Protein AF-0000000075208349 (afdb_homodimer)

Organism: NCBI:txid2021314

Sequence (286 aa):
MTITKARLSDSEEIARLSGQHGYEVTEEEVYRHLEKILSDKDHAVFVIKLSDHELAGWAHVHGRHLIDVNPFAEIGGLVVDVNYRRKGYGEQLVRMCEKWARENHYKEVRLRSGGHRKEAHEFYKRIGYDNIKWQEVFSLKLQMTITKARLSDSEEIARLSGQHGYEVTEEEVYRHLEKILSDKDHAVFVIKLSDHELAGWAHVHGRHLIDVNPFAEIGGLVVDVNYRRKGYGEQLVRMCEKWARENHYKEVRLRSGGHRKEAHEFYKRIGYDNIKWQEVFSLKLQ

Nearest PDB structures (foldseek):
  8a9o-assembly1_B  TM=8.409E-01  e=1.300E-10  Acinetobacter baumannii
  8a9n-assembly1_B  TM=8.337E-01  e=1.805E-10  Acinetobacter baumannii
  8a9o-assembly1_A  TM=8.096E-01  e=9.997E-11  Acinetobacter baumannii
  3bj8-assembly2_C  TM=7.747E-01  e=5.846E-09  Mus musculus
  3bj7-assembly2_C  TM=7.836E-01  e=1.671E-08  Mus musculus

InterPro domains:
  IPR000182 GNAT domain [PF00583] (24-129)
  IPR000182 GNAT domain [PS51186] (1-143)
  IPR016181 Acyl-CoA N-acyltransferase [SSF55729] (1-133)
  IPR050832 Bacterial Acetyltransferase [PTHR43877] (1-133)

Solvent-accessible surface area (backbone atoms only — not comparable to full-atom values): 15306 Å² total; per-residue (Å²): 119,46,78,43,71,62,54,74,87,44,19,56,48,52,21,56,49,40,40,75,75,71,33,88,45,48,42,68,54,23,36,53,33,44,53,56,42,73,71,33,88,60,37,51,44,38,28,32,32,72,47,97,82,38,62,47,30,40,30,31,32,30,66,43,85,43,66,65,49,80,57,28,24,32,46,76,44,75,45,58,32,83,90,54,57,94,69,54,56,66,58,53,45,50,50,52,46,50,52,51,28,51,77,69,69,29,49,30,40,34,35,70,41,55,66,81,44,59,67,60,53,52,51,43,42,72,76,63,30,41,77,76,51,46,30,35,32,34,39,34,80,48,132,120,45,77,43,72,62,54,75,86,43,20,55,46,53,20,56,48,41,40,75,76,71,32,89,44,48,41,68,54,22,35,54,34,44,54,56,42,73,71,32,88,59,38,48,43,39,29,33,32,71,47,100,84,38,60,46,30,40,29,31,31,31,66,44,85,44,67,62,48,82,58,28,24,32,45,75,44,76,44,58,33,82,91,54,55,95,70,54,54,65,56,52,46,52,51,51,45,51,51,51,28,51,78,69,69,29,50,31,40,34,35,70,40,56,67,81,44,57,70,59,52,51,51,44,42,72,75,63,31,41,77,76,51,48,30,35,33,34,39,34,79,48,132

Secondary structure (DSSP, 8-state):
-EEEE--GGGHHHHHHHHHTTT----HHHHHHHHHHHHT-TTEEEEEEEEETTEEEEEEEEEEE--SSS--EEEEEEEEE-GGGTTSSHHHHHHHHHHHHHHHTT-SEEEEEEETT-HHHHHHHHHTT-EEEEEEEEEEEE--/-EEEE--GGGHHHHHHHHHTTT----HHHHHHHHHHHHT-TTEEEEEEEEETTEEEEEEEEEEE--SSS--EEEEEEEEE-GGGTTSSHHHHHHHHHHHHHHHTT-SEEEEEEETT-HHHHHHHHHTT-EEEEEEEEEEEE--

Structure (mmCIF, N/CA/C/O backbone):
data_AF-0000000075208349-model_v1
#
loop_
_entity.id
_entity.type
_entity.pdbx_description
1 polymer 'N-acetyltransferase domain-containing protein'
#
loop_
_atom_site.group_PDB
_atom_site.id
_atom_site.type_symbol
_atom_site.label_atom_id
_atom_site.label_alt_id
_atom_site.label_comp_id
_atom_site.label_asym_id
_atom_site.label_entity_id
_atom_site.label_seq_id
_atom_site.pdbx_PDB_ins_code
_atom_site.Cartn_x
_atom_site.Cartn_y
_atom_site.Cartn_z
_atom_site.occupancy
_atom_site.B_iso_or_equiv
_atom_site.auth_seq_id
_atom_site.auth_comp_id
_atom_site.auth_asym_id
_atom_site.auth_atom_id
_atom_site.pdbx_PDB_model_num
ATOM 1 N N . MET A 1 1 ? 5.559 25.766 17.703 1 84.75 1 MET A N 1
ATOM 2 C CA . MET A 1 1 ? 5.367 24.75 16.672 1 84.75 1 MET A CA 1
ATOM 3 C C . MET A 1 1 ? 6.168 23.5 17 1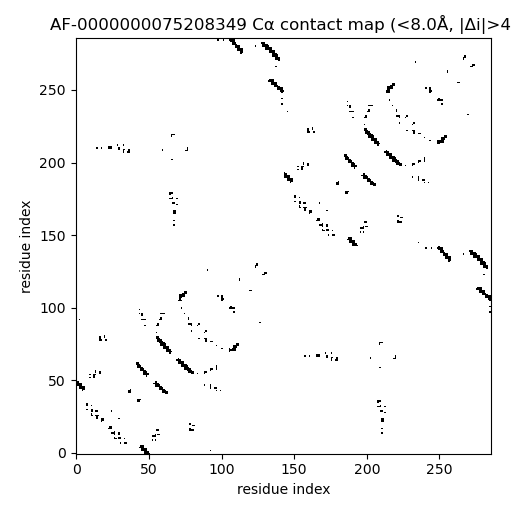 84.75 1 MET A C 1
ATOM 5 O O . MET A 1 1 ? 7.391 23.547 17.125 1 84.75 1 MET A O 1
ATOM 9 N N . THR A 1 2 ? 5.363 22.453 17.234 1 93.62 2 THR A N 1
ATOM 10 C CA . THR A 1 2 ? 6.004 21.188 17.625 1 93.62 2 THR A CA 1
ATOM 11 C C . THR A 1 2 ? 5.48 20.047 16.766 1 93.62 2 THR A C 1
ATOM 13 O O . THR A 1 2 ? 4.332 20.062 16.328 1 93.62 2 THR A O 1
ATOM 16 N N . ILE A 1 3 ? 6.344 19.156 16.531 1 97.25 3 ILE A N 1
ATOM 17 C CA . ILE A 1 3 ? 5.941 17.922 15.852 1 97.25 3 ILE A CA 1
ATOM 18 C C . ILE A 1 3 ? 5.797 16.797 16.875 1 97.25 3 ILE A C 1
ATOM 20 O O . ILE A 1 3 ? 6.707 16.547 17.672 1 97.25 3 ILE A O 1
ATOM 24 N N . THR A 1 4 ? 4.66 16.219 16.953 1 97.69 4 THR A N 1
ATOM 25 C CA . THR A 1 4 ? 4.379 15.141 17.891 1 97.69 4 THR A CA 1
ATOM 26 C C . THR A 1 4 ? 3.596 14.023 17.219 1 97.69 4 THR A C 1
ATOM 28 O O . THR A 1 4 ? 3.145 14.172 16.078 1 97.69 4 THR A O 1
ATOM 31 N N . LYS A 1 5 ? 3.49 12.898 17.906 1 98.25 5 LYS A N 1
ATOM 32 C CA . LYS A 1 5 ? 2.57 11.859 17.469 1 98.25 5 LYS A CA 1
ATOM 33 C C . LYS A 1 5 ? 1.121 12.328 17.562 1 98.25 5 LYS A C 1
ATOM 35 O O . LYS A 1 5 ? 0.763 13.07 18.469 1 98.25 5 LYS A O 1
ATOM 40 N N . ALA A 1 6 ? 0.337 11.938 16.672 1 98.56 6 ALA A N 1
ATOM 41 C CA . ALA A 1 6 ? -1.079 12.289 16.656 1 98.56 6 ALA A CA 1
ATOM 42 C C . ALA A 1 6 ? -1.822 11.633 17.812 1 98.56 6 ALA A C 1
ATOM 44 O O . ALA A 1 6 ? -1.387 10.602 18.328 1 98.56 6 ALA A O 1
ATOM 45 N N . ARG A 1 7 ? -2.869 12.273 18.234 1 97.75 7 ARG A N 1
ATOM 46 C CA . ARG A 1 7 ? -3.848 11.742 19.188 1 97.75 7 ARG A CA 1
ATOM 47 C C . ARG A 1 7 ? -5.238 11.68 18.547 1 97.75 7 ARG A C 1
ATOM 49 O O . ARG A 1 7 ? -5.488 12.32 17.531 1 97.75 7 ARG A O 1
ATOM 56 N N . LEU A 1 8 ? -6.078 10.875 19.219 1 97.94 8 LEU A N 1
ATOM 57 C CA . LEU A 1 8 ? -7.434 10.766 18.688 1 97.94 8 LEU A CA 1
ATOM 58 C C . LEU A 1 8 ? -8.125 12.125 18.688 1 97.94 8 LEU A C 1
ATOM 60 O O . LEU A 1 8 ? -8.93 12.406 17.797 1 97.94 8 LEU A O 1
ATOM 64 N N . SER A 1 9 ? -7.742 12.977 19.562 1 97.62 9 SER A N 1
ATOM 65 C CA . SER A 1 9 ? -8.359 14.289 19.672 1 97.62 9 SER A CA 1
ATOM 66 C C . SER A 1 9 ? -7.953 15.188 18.516 1 97.62 9 SER A C 1
ATOM 68 O O . SER A 1 9 ? -8.531 16.266 18.312 1 97.62 9 SER A O 1
ATOM 70 N N . ASP A 1 10 ? -7.035 14.742 17.703 1 98 10 ASP A N 1
ATOM 71 C CA . ASP A 1 10 ? -6.59 15.531 16.562 1 98 10 ASP A CA 1
ATOM 72 C C . ASP A 1 10 ? -7.477 15.281 15.344 1 98 10 ASP A C 1
ATOM 74 O O . ASP A 1 10 ? -7.289 15.898 14.297 1 98 10 ASP A O 1
ATOM 78 N N . SER A 1 11 ? -8.477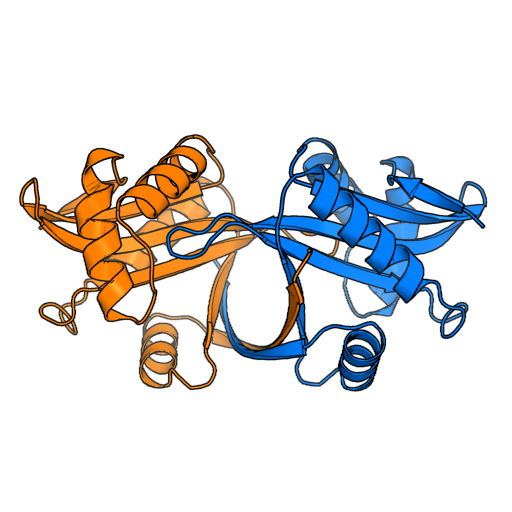 14.445 15.477 1 97.88 11 SER A N 1
ATOM 79 C CA . SER A 1 11 ? -9.266 13.961 14.352 1 97.88 11 SER A CA 1
ATOM 80 C C . SER A 1 11 ? -9.93 15.117 13.602 1 97.88 11 SER A C 1
ATOM 82 O O . SER A 1 11 ? -9.969 15.125 12.375 1 97.88 11 SER A O 1
ATOM 84 N N . GLU A 1 12 ? -10.383 16.078 14.297 1 97.5 12 GLU A N 1
ATOM 85 C CA . GLU A 1 12 ? -11.07 17.188 13.664 1 97.5 12 GLU A CA 1
ATOM 86 C C . GLU A 1 12 ? -10.133 17.969 12.75 1 97.5 12 GLU A C 1
ATOM 88 O O . GLU A 1 12 ? -10.469 18.25 11.594 1 97.5 12 GLU A O 1
ATOM 93 N N . GLU A 1 13 ? -9.023 18.297 13.234 1 97.88 13 GLU A N 1
ATOM 94 C CA . GLU A 1 13 ? -8.07 19.094 12.469 1 97.88 13 GLU A CA 1
ATOM 95 C C . GLU A 1 13 ? -7.453 18.281 11.336 1 97.88 13 GLU A C 1
ATOM 97 O O . GLU A 1 13 ? -7.16 18.812 10.266 1 97.88 13 GLU A O 1
ATOM 102 N N . ILE A 1 14 ? -7.25 16.984 11.586 1 97.81 14 ILE A N 1
ATOM 103 C CA . ILE A 1 14 ? -6.75 16.125 10.523 1 97.81 14 ILE A CA 1
ATOM 104 C C . ILE A 1 14 ? -7.766 16.047 9.391 1 97.81 14 ILE A C 1
ATOM 106 O O . ILE A 1 14 ? -7.398 16.125 8.219 1 97.81 14 ILE A O 1
ATOM 110 N N . ALA A 1 15 ? -9.031 15.977 9.719 1 97.44 15 ALA A N 1
ATOM 111 C CA . ALA A 1 15 ? -10.086 15.984 8.703 1 97.44 15 ALA A CA 1
ATOM 112 C C . ALA A 1 15 ? -10.109 17.312 7.941 1 97.44 15 ALA A C 1
ATOM 114 O O . ALA A 1 15 ? -10.188 17.312 6.711 1 97.44 15 ALA A O 1
ATOM 115 N N . ARG A 1 16 ? -10.031 18.391 8.664 1 96.56 16 ARG A N 1
ATOM 116 C CA . ARG A 1 16 ? -10.008 19.719 8.055 1 96.56 16 ARG A CA 1
ATOM 117 C C . ARG A 1 16 ? -8.867 19.828 7.047 1 96.56 16 ARG A C 1
ATOM 119 O O . ARG A 1 16 ? -9.07 20.25 5.91 1 96.56 16 ARG A O 1
ATOM 126 N N . LEU A 1 17 ? -7.684 19.438 7.449 1 97.06 17 LEU A N 1
ATOM 127 C CA . LEU A 1 17 ? -6.5 19.516 6.602 1 97.06 17 LEU A CA 1
ATOM 128 C C . LEU A 1 17 ? -6.637 18.609 5.383 1 97.06 17 LEU A C 1
ATOM 130 O O . LEU A 1 17 ? -6.289 19 4.266 1 97.06 17 LEU A O 1
ATOM 134 N N . SER A 1 18 ? -7.113 17.359 5.617 1 95.88 18 SER A N 1
ATOM 135 C CA . SER A 1 18 ? -7.293 16.406 4.523 1 95.88 18 SER A CA 1
ATOM 136 C C . SER A 1 18 ? -8.25 16.953 3.469 1 95.88 18 SER A C 1
ATOM 138 O O . SER A 1 18 ? -8.07 16.703 2.273 1 95.88 18 SER A O 1
ATOM 140 N N . GLY A 1 19 ? -9.203 17.688 3.865 1 92.75 19 GLY A N 1
ATOM 141 C CA . GLY A 1 19 ? -10.18 18.281 2.961 1 92.75 19 GLY A CA 1
ATOM 142 C C . GLY A 1 19 ? -9.578 19.328 2.029 1 92.75 19 GLY A C 1
ATOM 143 O O . GLY A 1 19 ? -10.086 19.547 0.934 1 92.75 19 GLY A O 1
ATOM 144 N N . GLN A 1 20 ? -8.508 19.938 2.406 1 88.69 20 GLN A N 1
ATOM 145 C CA . GLN A 1 20 ? -7.848 20.938 1.579 1 88.69 20 GLN A CA 1
ATOM 146 C C . GLN A 1 20 ? -7.25 20.312 0.323 1 88.69 20 GLN A C 1
ATOM 148 O O . GLN A 1 20 ? -7.02 21 -0.674 1 88.69 20 GLN A O 1
ATOM 153 N N . HIS A 1 21 ? -6.965 19.016 0.333 1 80.56 21 HIS A N 1
ATOM 154 C CA . HIS A 1 21 ? -6.352 18.312 -0.79 1 80.56 21 HIS A CA 1
ATOM 155 C C . HIS A 1 21 ? -7.391 17.531 -1.587 1 80.56 21 HIS A C 1
ATOM 157 O O . HIS A 1 21 ? -7.043 16.688 -2.414 1 80.56 21 HIS A O 1
ATOM 163 N N . GLY A 1 22 ? -8.602 17.797 -1.313 1 79.31 22 GLY A N 1
ATOM 164 C CA . GLY A 1 22 ? -9.664 17.219 -2.125 1 79.31 22 GLY A CA 1
ATOM 165 C C . GLY A 1 22 ? -10.156 15.883 -1.606 1 79.31 22 GLY A C 1
ATOM 166 O O . GLY A 1 22 ? -10.914 15.188 -2.283 1 79.31 22 GLY A O 1
ATOM 167 N N . TYR A 1 23 ? -9.625 15.547 -0.435 1 79.19 23 TYR A N 1
ATOM 168 C CA . TYR A 1 23 ? -10.125 14.305 0.134 1 79.19 23 TYR A CA 1
ATOM 169 C C . TYR A 1 23 ? -11.398 14.547 0.929 1 79.19 23 TYR A C 1
ATOM 171 O O . TYR A 1 23 ? -11.477 15.484 1.728 1 79.19 23 TYR A O 1
ATOM 179 N N . GLU A 1 24 ? -12.461 13.844 0.582 1 85.44 24 GLU A N 1
ATOM 180 C CA . GLU A 1 24 ? -13.742 13.992 1.262 1 85.44 24 GLU A CA 1
ATOM 181 C C . GLU A 1 24 ? -13.867 13.008 2.42 1 85.44 24 GLU A C 1
ATOM 183 O O . GLU A 1 24 ? -14.406 11.906 2.252 1 85.44 24 GLU A O 1
ATOM 188 N N . VAL A 1 25 ? -13.32 13.398 3.551 1 92.94 25 VAL A N 1
ATOM 189 C CA . VAL A 1 25 ? -13.422 12.555 4.738 1 92.94 25 VAL A CA 1
ATOM 190 C C . VAL A 1 25 ? -13.992 13.367 5.898 1 92.94 25 VAL A C 1
ATOM 192 O O . VAL A 1 25 ? -13.602 14.516 6.117 1 92.94 25 VAL A O 1
ATOM 195 N N . THR A 1 26 ? -14.93 12.82 6.59 1 96.19 26 THR A N 1
ATOM 196 C CA . THR A 1 26 ? -15.523 13.477 7.754 1 96.19 26 THR A CA 1
ATOM 197 C C . THR A 1 26 ? -14.648 13.281 8.992 1 96.19 26 THR A C 1
ATOM 199 O O . THR A 1 26 ? -13.789 12.398 9.016 1 96.19 26 THR A O 1
ATOM 202 N N . GLU A 1 27 ? -14.898 14.148 9.938 1 97.25 27 GLU A N 1
ATOM 203 C CA . GLU A 1 27 ? -14.211 13.969 11.219 1 97.25 27 GLU A CA 1
ATOM 204 C C . GLU A 1 27 ? -14.461 12.578 11.797 1 97.25 27 GLU A C 1
ATOM 206 O O . GLU A 1 27 ? -13.547 11.953 12.328 1 97.25 27 GLU A O 1
ATOM 211 N N . GLU A 1 28 ? -15.672 12.133 11.672 1 97.88 28 GLU A N 1
ATOM 212 C CA . GLU A 1 28 ? -16.031 10.812 12.195 1 97.88 28 GLU A CA 1
ATOM 213 C C . GLU A 1 28 ? -15.242 9.711 11.5 1 97.88 28 GLU A C 1
ATOM 215 O O . GLU A 1 28 ? -14.773 8.773 12.141 1 97.88 28 GLU A O 1
ATOM 220 N N . GLU A 1 29 ? -15.164 9.805 10.25 1 97.56 29 GLU A N 1
ATOM 221 C CA . GLU A 1 29 ? -14.391 8.836 9.484 1 97.56 29 GLU A CA 1
ATOM 222 C C . GLU A 1 29 ? -12.914 8.867 9.883 1 97.56 29 GLU A C 1
ATOM 224 O O . GLU A 1 29 ? -12.312 7.824 10.125 1 97.56 29 GLU A O 1
ATOM 229 N N . VAL A 1 30 ? -12.383 10.078 9.992 1 98.25 30 VAL A N 1
ATOM 230 C CA . VAL A 1 30 ? -10.984 10.227 10.367 1 98.25 30 VAL A CA 1
ATOM 231 C C . VAL A 1 30 ? -10.766 9.648 11.766 1 98.25 30 VAL A C 1
ATOM 233 O O . VAL A 1 30 ? -9.758 8.977 12.016 1 98.25 30 VAL A O 1
ATOM 236 N N . TYR A 1 31 ? -11.672 9.93 12.641 1 98.5 31 TYR A N 1
ATOM 237 C CA . TYR A 1 31 ? -11.562 9.383 13.992 1 98.5 31 TYR A CA 1
ATOM 238 C C . TYR A 1 31 ? -11.461 7.863 13.961 1 98.5 31 TYR A C 1
ATOM 240 O O . TYR A 1 31 ? -10.594 7.281 14.609 1 98.5 31 TYR A O 1
ATOM 248 N N . ARG A 1 32 ? -12.297 7.215 13.203 1 98.19 32 ARG A N 1
ATOM 249 C CA . ARG A 1 32 ? -12.305 5.758 13.102 1 98.19 32 ARG A CA 1
ATOM 250 C C . ARG A 1 32 ? -11.016 5.246 12.477 1 98.19 32 ARG A C 1
ATOM 252 O O . ARG A 1 32 ? -10.438 4.266 12.945 1 98.19 32 ARG A O 1
ATOM 259 N N . HIS A 1 33 ? -10.625 5.926 11.461 1 98.5 33 HIS A N 1
ATOM 260 C CA . HIS A 1 33 ? -9.375 5.535 10.812 1 98.5 33 HIS A CA 1
ATOM 261 C C . HIS A 1 33 ? -8.195 5.676 11.773 1 98.5 33 HIS A C 1
ATOM 263 O O . HIS A 1 33 ? -7.367 4.77 11.883 1 98.5 33 HIS A O 1
ATOM 269 N N . LEU A 1 34 ? -8.164 6.812 12.469 1 98.62 34 LEU A N 1
ATOM 270 C CA . LEU A 1 34 ? -7.082 7.102 13.406 1 98.62 34 LEU A CA 1
ATOM 271 C C . LEU A 1 34 ? -7.059 6.082 14.539 1 98.62 34 LEU A C 1
ATOM 273 O O . LEU A 1 34 ? -5.984 5.652 14.969 1 98.62 34 LEU A O 1
ATOM 277 N N . GLU A 1 35 ? -8.188 5.754 14.984 1 98.5 35 GLU A N 1
ATOM 278 C CA . GLU A 1 35 ? -8.281 4.762 16.047 1 98.5 35 GLU A CA 1
ATOM 279 C C . GLU A 1 35 ? -7.641 3.439 15.633 1 98.5 35 GLU A C 1
ATOM 281 O O . GLU A 1 35 ? -6.848 2.863 16.375 1 98.5 35 GLU A O 1
ATOM 286 N N . LYS A 1 36 ? -7.965 3.012 14.461 1 97.88 36 LYS A N 1
ATOM 287 C CA . LYS A 1 36 ? -7.383 1.784 13.922 1 97.88 36 LYS A CA 1
ATOM 288 C C . LYS A 1 36 ? -5.875 1.933 13.719 1 97.88 36 LYS A C 1
ATOM 290 O O . LYS A 1 36 ? -5.102 1.072 14.148 1 97.88 36 LYS A O 1
ATOM 295 N N . ILE A 1 37 ? -5.477 2.973 13.18 1 98.5 37 ILE A N 1
ATOM 296 C CA . ILE A 1 37 ? -4.094 3.223 12.789 1 98.5 37 ILE A CA 1
ATOM 297 C C . ILE A 1 37 ? -3.225 3.35 14.039 1 98.5 37 ILE A C 1
ATOM 299 O O . ILE A 1 37 ? -2.158 2.736 14.125 1 98.5 37 ILE A O 1
ATOM 303 N N . LEU A 1 38 ? -3.707 4.066 15.062 1 98.25 38 LEU A N 1
ATOM 304 C CA . LEU A 1 38 ? -2.904 4.34 16.25 1 98.25 38 LEU A CA 1
ATOM 305 C C . LEU A 1 38 ? -2.801 3.1 17.125 1 98.25 38 LEU A C 1
ATOM 307 O O . LEU A 1 38 ? -1.919 3.016 17.984 1 98.25 38 LEU A O 1
ATOM 311 N N . SER A 1 39 ? -3.678 2.145 16.906 1 97.62 39 SER A N 1
ATOM 312 C CA . SER A 1 39 ? -3.648 0.914 17.688 1 97.62 39 SER A CA 1
ATOM 313 C C . SER A 1 39 ? -2.689 -0.104 17.078 1 97.62 39 SER A C 1
ATOM 315 O O . SER A 1 39 ? -2.434 -1.154 17.672 1 97.62 39 SER A O 1
ATOM 317 N N . ASP A 1 40 ? -2.18 0.142 15.961 1 97.62 40 ASP A N 1
ATOM 318 C CA . ASP A 1 40 ? -1.284 -0.742 15.219 1 97.62 40 ASP A CA 1
ATOM 319 C C . ASP A 1 40 ? 0.147 -0.21 15.234 1 97.62 40 ASP A C 1
ATOM 321 O O . ASP A 1 40 ? 0.432 0.833 14.641 1 97.62 40 ASP A O 1
ATOM 325 N N . LYS A 1 41 ? 1.082 -0.942 15.797 1 97.12 41 LYS A N 1
ATOM 326 C CA . LYS A 1 41 ? 2.461 -0.5 15.977 1 97.12 41 LYS A CA 1
ATOM 327 C C . LYS A 1 41 ? 3.176 -0.368 14.633 1 97.12 41 LYS A C 1
ATOM 329 O O . LYS A 1 41 ? 4.262 0.208 14.555 1 97.12 41 LYS A O 1
ATOM 334 N N . ASP A 1 42 ? 2.588 -0.903 13.602 1 98 42 ASP A N 1
ATOM 335 C CA . ASP A 1 42 ? 3.191 -0.831 12.273 1 98 42 ASP A CA 1
ATOM 336 C C . ASP A 1 42 ? 2.791 0.457 11.555 1 98 42 ASP A C 1
ATOM 338 O O . ASP A 1 42 ? 2.969 0.581 10.344 1 98 42 ASP A O 1
ATOM 342 N N . HIS A 1 43 ? 2.125 1.359 12.32 1 98.81 43 HIS A N 1
ATOM 343 C CA . HIS A 1 43 ? 1.717 2.674 11.836 1 98.81 43 HIS A CA 1
ATOM 344 C C . HIS A 1 43 ? 2.213 3.779 12.758 1 98.81 43 HIS A C 1
ATOM 346 O O . HIS A 1 43 ? 2.383 3.562 13.961 1 98.81 43 HIS A O 1
ATOM 352 N N . ALA A 1 44 ? 2.416 4.902 12.164 1 98.88 44 ALA A N 1
ATOM 353 C CA . ALA A 1 44 ? 2.639 6.121 12.938 1 98.88 44 ALA A CA 1
ATOM 354 C C . ALA A 1 44 ? 2.061 7.34 12.227 1 98.88 44 ALA A C 1
ATOM 356 O O . ALA A 1 44 ? 2.055 7.398 10.992 1 98.88 44 ALA A O 1
ATOM 357 N N . VAL A 1 45 ? 1.528 8.219 12.977 1 98.94 45 VAL A N 1
ATOM 358 C CA . VAL A 1 45 ? 1.018 9.492 12.477 1 98.94 45 VAL A CA 1
ATOM 359 C C . VAL A 1 45 ? 1.646 10.641 13.25 1 98.94 45 VAL A C 1
ATOM 361 O O . VAL A 1 45 ? 1.622 10.656 14.484 1 98.94 45 VAL A O 1
ATOM 364 N N . PHE A 1 46 ? 2.215 11.555 12.516 1 98.88 46 PHE A N 1
ATOM 365 C CA . PHE A 1 46 ? 2.826 12.742 13.109 1 98.88 46 PHE A CA 1
ATOM 366 C C . PHE A 1 46 ? 2.045 14 12.734 1 98.88 46 PHE A C 1
ATOM 368 O O . PHE A 1 46 ? 1.515 14.102 11.625 1 98.88 46 PHE A O 1
ATOM 375 N N . VAL A 1 47 ? 2 14.945 13.703 1 98.69 47 VAL A N 1
ATOM 376 C CA . VAL A 1 47 ? 1.298 16.203 13.469 1 98.69 47 VAL A CA 1
ATOM 377 C C . VAL A 1 47 ? 2.188 17.375 13.875 1 98.69 47 VAL A C 1
ATOM 379 O O . VAL A 1 47 ? 3.055 17.234 14.742 1 98.69 47 VAL A O 1
ATOM 382 N N . ILE A 1 48 ? 2 18.453 13.125 1 98.38 48 ILE A N 1
ATOM 383 C CA . ILE A 1 48 ? 2.57 19.734 13.531 1 98.38 48 ILE A CA 1
ATOM 384 C C . ILE A 1 48 ? 1.523 20.547 14.289 1 98.38 48 ILE A C 1
ATOM 386 O O . ILE A 1 48 ? 0.509 20.953 13.719 1 98.38 48 ILE A O 1
ATOM 390 N N . LYS A 1 49 ? 1.847 20.844 15.516 1 97.38 49 LYS A N 1
ATOM 391 C CA . LYS A 1 49 ? 0.918 21.578 16.359 1 97.38 49 LYS A CA 1
ATOM 392 C C . LYS A 1 49 ? 1.255 23.078 16.375 1 97.38 49 LYS A C 1
ATOM 394 O O . LYS A 1 49 ? 2.385 23.453 16.688 1 97.38 49 LYS A O 1
ATOM 399 N N . LEU A 1 50 ? 0.223 23.859 15.977 1 95.69 50 LEU A N 1
ATOM 400 C CA . LEU A 1 50 ? 0.319 25.312 16.141 1 95.69 50 LEU A CA 1
ATOM 401 C C . LEU A 1 50 ? -0.17 25.719 17.531 1 95.69 50 LEU A C 1
ATOM 403 O O . LEU A 1 50 ? 0.341 26.688 18.109 1 95.69 50 LEU A O 1
ATOM 407 N N . SER A 1 51 ? -1.19 25.031 17.969 1 92.94 51 SER A N 1
ATOM 408 C CA . SER A 1 51 ? -1.77 25.094 19.312 1 92.94 51 SER A CA 1
ATOM 409 C C . SER A 1 51 ? -2.361 23.75 19.719 1 92.94 51 SER A C 1
ATOM 411 O O . SER A 1 51 ? -2.199 22.75 19.016 1 92.94 51 SER A O 1
ATOM 413 N N . ASP A 1 52 ? -2.977 23.734 20.828 1 86.56 52 ASP A N 1
ATOM 414 C CA . ASP A 1 52 ? -3.549 22.484 21.297 1 86.56 52 ASP A CA 1
ATOM 415 C C . ASP A 1 52 ? -4.672 22 20.391 1 86.56 52 ASP A C 1
ATOM 417 O O . ASP A 1 52 ? -4.98 20.812 20.344 1 86.56 52 ASP A O 1
ATOM 421 N N . HIS A 1 53 ? -5.23 22.938 19.656 1 89.25 53 HIS A N 1
ATOM 422 C CA . HIS A 1 53 ? -6.406 22.547 18.891 1 89.25 53 HIS A CA 1
ATOM 423 C C . HIS A 1 53 ? -6.215 22.859 17.406 1 89.25 53 HIS A C 1
ATOM 425 O O . HIS A 1 53 ? -7.18 22.844 16.641 1 89.25 53 HIS A O 1
ATOM 431 N N . GLU A 1 54 ? -5.035 23.219 17.062 1 96.12 54 GLU A N 1
ATOM 432 C CA . GLU A 1 54 ? -4.801 23.594 15.672 1 96.12 54 GLU A CA 1
ATOM 433 C C . GLU A 1 54 ? -3.562 22.906 15.117 1 96.12 54 GLU A C 1
ATOM 435 O O . GLU A 1 54 ? -2.498 22.922 15.734 1 96.12 54 GLU A O 1
ATOM 440 N N . LEU A 1 55 ? -3.793 22.297 14.016 1 98 55 LEU A N 1
ATOM 441 C CA . LEU A 1 55 ? -2.697 21.609 13.336 1 98 55 LEU A CA 1
ATOM 442 C C . LEU A 1 55 ? -2.299 22.359 12.062 1 98 55 LEU A C 1
ATOM 444 O O . LEU A 1 55 ? -3.158 22.859 11.336 1 98 55 LEU A O 1
ATOM 448 N N . ALA A 1 56 ? -1.006 22.344 11.766 1 98.06 56 ALA A N 1
ATOM 449 C CA . ALA A 1 56 ? -0.498 22.906 10.516 1 98.06 56 ALA A CA 1
ATOM 450 C C . ALA A 1 56 ? -0.279 21.812 9.469 1 98.06 56 ALA A C 1
ATOM 452 O O . ALA A 1 56 ? -0.114 22.109 8.281 1 98.06 56 ALA A O 1
ATOM 453 N N . GLY A 1 57 ? -0.241 20.562 9.859 1 98.12 57 GLY A N 1
ATOM 454 C CA . GLY A 1 57 ? -0.016 19.469 8.938 1 98.12 57 GLY A CA 1
ATOM 455 C C . GLY A 1 57 ? 0.024 18.109 9.617 1 98.12 57 GLY A C 1
ATOM 456 O O . GLY A 1 57 ? 0.016 18.031 10.852 1 98.12 57 GLY A O 1
ATOM 457 N N . TRP A 1 58 ? -0.026 17.062 8.82 1 98.56 58 TRP A N 1
ATOM 458 C CA . TRP A 1 58 ? 0.121 15.695 9.328 1 98.56 58 TRP A CA 1
ATOM 459 C C . TRP A 1 58 ? 0.768 14.797 8.281 1 98.56 58 TRP A C 1
ATOM 461 O O . TRP A 1 58 ? 0.768 15.117 7.09 1 98.56 58 TRP A O 1
ATOM 471 N N . ALA A 1 59 ? 1.389 13.742 8.711 1 98.81 59 ALA A N 1
ATOM 472 C CA . ALA A 1 59 ? 1.934 12.68 7.871 1 98.81 59 ALA A CA 1
ATOM 473 C C . ALA A 1 59 ? 1.664 11.312 8.484 1 98.81 59 ALA A C 1
ATOM 475 O O . ALA A 1 59 ? 1.705 11.148 9.703 1 98.81 59 ALA A O 1
ATOM 476 N N . HIS A 1 60 ? 1.368 10.406 7.641 1 98.94 60 HIS A N 1
ATOM 477 C CA . HIS A 1 60 ? 1.135 9.016 8.016 1 98.94 60 HIS A CA 1
ATOM 478 C C . HIS A 1 60 ? 2.164 8.094 7.367 1 98.94 60 HIS A C 1
ATOM 480 O O . HIS A 1 60 ? 2.396 8.164 6.156 1 98.94 60 HIS A O 1
ATOM 486 N N . VAL A 1 61 ? 2.85 7.25 8.148 1 98.94 61 VAL A N 1
ATOM 487 C CA . VAL A 1 61 ? 3.811 6.27 7.652 1 98.94 61 VAL A CA 1
ATOM 488 C C . VAL A 1 61 ? 3.471 4.891 8.211 1 98.94 61 VAL A C 1
ATOM 490 O O . VAL A 1 61 ? 2.973 4.77 9.328 1 98.94 61 VAL A O 1
ATOM 493 N N . HIS A 1 62 ? 3.666 3.869 7.438 1 98.88 62 HIS A N 1
ATOM 494 C CA . HIS A 1 62 ? 3.379 2.51 7.879 1 98.88 62 HIS A CA 1
ATOM 495 C C . HIS A 1 62 ? 4.258 1.498 7.152 1 98.88 62 HIS A C 1
ATOM 497 O O . HIS A 1 62 ? 4.867 1.819 6.129 1 98.88 62 HIS A O 1
ATOM 503 N N . GLY A 1 63 ? 4.426 0.344 7.723 1 98.69 63 GLY A N 1
ATOM 504 C CA . GLY A 1 63 ? 5.168 -0.74 7.098 1 98.69 63 GLY A CA 1
ATOM 505 C C . GLY A 1 63 ? 4.402 -1.426 5.984 1 98.69 63 GLY A C 1
ATOM 506 O O . GLY A 1 63 ? 3.188 -1.617 6.086 1 98.69 63 GLY A O 1
ATOM 507 N N . ARG A 1 64 ? 5.09 -1.761 4.945 1 98.62 64 ARG A N 1
ATOM 508 C CA . ARG A 1 64 ? 4.562 -2.547 3.838 1 98.62 64 ARG A CA 1
ATOM 509 C C . ARG A 1 64 ? 5.238 -3.912 3.764 1 98.62 64 ARG A C 1
ATOM 511 O O . ARG A 1 64 ? 6.469 -4 3.688 1 98.62 64 ARG A O 1
ATOM 518 N N . HIS A 1 65 ? 4.426 -4.91 3.793 1 98.38 65 HIS A N 1
ATOM 519 C CA . HIS A 1 65 ? 4.906 -6.285 3.725 1 98.38 65 HIS A CA 1
ATOM 520 C C . HIS A 1 65 ? 4.316 -7.02 2.525 1 98.38 65 HIS A C 1
ATOM 522 O O . HIS A 1 65 ? 3.113 -7.289 2.49 1 98.38 65 HIS A O 1
ATOM 528 N N . LEU A 1 66 ? 5.16 -7.273 1.602 1 97.94 66 LEU A N 1
ATOM 529 C CA . LEU A 1 66 ? 4.812 -7.992 0.382 1 97.94 66 LEU A CA 1
ATOM 530 C C . LEU A 1 66 ? 5.656 -9.25 0.235 1 97.94 66 LEU A C 1
ATOM 532 O O . LEU A 1 66 ? 6.66 -9.414 0.936 1 97.94 66 LEU A O 1
ATOM 536 N N . ILE A 1 67 ? 5.238 -10.094 -0.595 1 97.62 67 ILE A N 1
ATOM 537 C CA . ILE A 1 67 ? 5.898 -11.391 -0.735 1 97.62 67 ILE A CA 1
ATOM 538 C C . ILE A 1 67 ? 7.227 -11.219 -1.468 1 97.62 67 ILE A C 1
ATOM 540 O O . ILE A 1 67 ? 8.242 -11.789 -1.062 1 97.62 67 ILE A O 1
ATOM 544 N N . ASP A 1 68 ? 7.285 -10.367 -2.473 1 95.25 68 ASP A N 1
ATOM 545 C CA . ASP A 1 68 ? 8.359 -10.484 -3.451 1 95.25 68 ASP A CA 1
ATOM 546 C C . ASP A 1 68 ? 9.352 -9.328 -3.322 1 95.25 68 ASP A C 1
ATOM 548 O O . ASP A 1 68 ? 10.219 -9.141 -4.18 1 95.25 68 ASP A O 1
ATOM 552 N N . VAL A 1 69 ? 9.156 -8.508 -2.314 1 95.31 69 VAL A N 1
ATOM 553 C CA . VAL A 1 69 ? 10.086 -7.41 -2.07 1 95.31 69 VAL A CA 1
ATOM 554 C C . VAL A 1 69 ? 10.352 -7.281 -0.573 1 95.31 69 VAL A C 1
ATOM 556 O O . VAL A 1 69 ? 9.5 -7.617 0.249 1 95.31 69 VAL A O 1
ATOM 559 N N . ASN A 1 70 ? 11.539 -6.836 -0.256 1 95.5 70 ASN A N 1
ATOM 560 C CA . ASN A 1 70 ? 11.852 -6.57 1.145 1 95.5 70 ASN A CA 1
ATOM 561 C C . ASN A 1 70 ? 10.914 -5.527 1.742 1 95.5 70 ASN A C 1
ATOM 563 O O . ASN A 1 70 ? 10.547 -4.562 1.073 1 95.5 70 ASN A O 1
ATOM 567 N N . PRO A 1 71 ? 10.555 -5.73 3.021 1 97.75 71 PRO A N 1
ATOM 568 C CA . PRO A 1 71 ? 9.68 -4.754 3.676 1 97.75 71 PRO A CA 1
ATOM 569 C C . PRO A 1 71 ? 10.234 -3.334 3.617 1 97.75 71 PRO A C 1
ATOM 571 O O . PRO A 1 71 ? 11.453 -3.137 3.705 1 97.75 71 PRO A O 1
ATOM 574 N N . PHE A 1 72 ? 9.367 -2.393 3.471 1 98.62 72 PHE A N 1
ATOM 575 C CA . PHE A 1 72 ? 9.727 -0.98 3.461 1 98.62 72 PHE A CA 1
ATOM 576 C C . PHE A 1 72 ? 8.656 -0.143 4.148 1 98.62 72 PHE A C 1
ATOM 578 O O . PHE A 1 72 ? 7.555 -0.63 4.41 1 98.62 72 PHE A O 1
ATOM 585 N N . ALA A 1 73 ? 9.031 1.049 4.551 1 98.94 73 ALA A N 1
ATOM 586 C CA . ALA A 1 73 ? 8.062 2.014 5.07 1 98.94 73 ALA A CA 1
ATOM 587 C C . ALA A 1 73 ? 7.43 2.816 3.938 1 98.94 73 ALA A C 1
ATOM 589 O O . ALA A 1 73 ? 8.102 3.186 2.975 1 98.94 73 ALA A O 1
ATOM 590 N N . GLU A 1 74 ? 6.172 3.066 4.082 1 98.94 74 GLU A N 1
ATOM 591 C CA . GLU A 1 74 ? 5.48 3.883 3.09 1 98.94 74 GLU A CA 1
ATOM 592 C C . GLU A 1 74 ? 4.781 5.074 3.744 1 98.94 74 GLU A C 1
ATOM 594 O O . GLU A 1 74 ? 4.086 4.914 4.75 1 98.94 74 GLU A O 1
ATOM 599 N N . ILE A 1 75 ? 5.082 6.246 3.207 1 98.88 75 ILE A N 1
ATOM 600 C CA . ILE A 1 75 ? 4.289 7.414 3.578 1 98.88 75 ILE A CA 1
ATOM 601 C C . ILE A 1 75 ? 2.947 7.379 2.85 1 98.88 75 ILE A C 1
ATOM 603 O O . ILE A 1 75 ? 2.891 7.543 1.629 1 98.88 75 ILE A O 1
ATOM 607 N N . GLY A 1 76 ? 1.894 7.199 3.621 1 98.12 76 GLY A N 1
ATOM 608 C CA . GLY A 1 76 ? 0.561 7.012 3.07 1 98.12 76 GLY A CA 1
ATOM 609 C C . GLY A 1 76 ? -0.187 8.312 2.863 1 98.12 76 GLY A C 1
ATOM 610 O O . GLY A 1 76 ? -1.227 8.344 2.201 1 98.12 76 GLY A O 1
ATOM 611 N N . GLY A 1 77 ? 0.323 9.352 3.477 1 97.25 77 GLY A N 1
ATOM 612 C CA . GLY A 1 77 ? -0.267 10.68 3.381 1 97.25 77 GLY A CA 1
ATOM 613 C C . GLY A 1 77 ? 0.609 11.766 3.975 1 97.25 77 GLY A C 1
ATOM 614 O O . GLY A 1 77 ? 1.331 11.523 4.945 1 97.25 77 GLY A O 1
ATOM 615 N N . LEU A 1 78 ? 0.508 12.891 3.41 1 97.81 78 LEU A N 1
ATOM 616 C CA . LEU A 1 78 ? 1.19 14.102 3.846 1 97.81 78 LEU A CA 1
ATOM 617 C C . LEU A 1 78 ? 0.381 15.344 3.479 1 97.81 78 LEU A C 1
ATOM 619 O O . LEU A 1 78 ? 0.097 15.578 2.303 1 97.81 78 LEU A O 1
ATOM 623 N N . VAL A 1 79 ? 0.046 16.094 4.473 1 97.25 79 VAL A N 1
ATOM 624 C CA . VAL A 1 79 ? -0.723 17.312 4.227 1 97.25 79 VAL A CA 1
ATOM 625 C C . VAL A 1 79 ? -0.16 18.453 5.066 1 97.25 79 VAL A C 1
ATOM 627 O O . VAL A 1 79 ? 0.124 18.281 6.254 1 97.25 79 VAL A O 1
ATOM 630 N N . VAL A 1 80 ? 0.071 19.531 4.422 1 97.31 80 VAL A N 1
ATOM 631 C CA . VAL A 1 80 ? 0.388 20.781 5.094 1 97.31 80 VAL A CA 1
ATOM 632 C C . VAL A 1 80 ? -0.67 21.828 4.762 1 97.31 80 VAL A C 1
ATOM 634 O O . VAL A 1 80 ? -1.079 21.969 3.604 1 97.31 80 VAL A O 1
ATOM 637 N N . ASP A 1 81 ? -1.126 22.516 5.738 1 96.75 81 ASP A N 1
ATOM 638 C CA . ASP A 1 81 ? -2.086 23.609 5.559 1 96.75 81 ASP A CA 1
ATOM 639 C C . ASP A 1 81 ? -1.614 24.578 4.484 1 96.75 81 ASP A C 1
ATOM 641 O O . ASP A 1 81 ? -0.45 24.984 4.473 1 96.75 81 ASP A O 1
ATOM 645 N N . VAL A 1 82 ? -2.521 24.984 3.676 1 94.62 82 VAL A N 1
ATOM 646 C CA . VAL A 1 82 ? -2.205 25.859 2.553 1 94.62 82 VAL A CA 1
ATOM 647 C C . VAL A 1 82 ? -1.601 27.156 3.068 1 94.62 82 VAL A C 1
ATOM 649 O O . VAL A 1 82 ? -0.726 27.75 2.424 1 94.62 82 VAL A O 1
ATOM 652 N N . ASN A 1 83 ? -1.953 27.531 4.242 1 94.19 83 ASN A N 1
ATOM 653 C CA . ASN A 1 83 ? -1.493 28.797 4.82 1 94.19 83 ASN A CA 1
ATOM 654 C C . ASN A 1 83 ? -0.085 28.672 5.395 1 94.19 83 ASN A C 1
ATOM 656 O O . ASN A 1 83 ? 0.545 29.672 5.73 1 94.19 83 ASN A O 1
ATOM 660 N N . TYR A 1 84 ? 0.405 27.484 5.43 1 94 84 TYR A N 1
ATOM 661 C CA . TYR A 1 84 ? 1.693 27.266 6.082 1 94 84 TYR A CA 1
ATOM 662 C C . TYR A 1 84 ? 2.656 26.531 5.16 1 94 84 TYR A C 1
ATOM 664 O O . TYR A 1 84 ? 3.6 25.891 5.625 1 94 84 TYR A O 1
ATOM 672 N N . ARG A 1 85 ? 2.41 26.625 3.934 1 91.94 85 ARG A N 1
ATOM 673 C CA . ARG A 1 85 ? 3.277 25.938 2.977 1 91.94 85 ARG A CA 1
ATOM 674 C C . ARG A 1 85 ? 4.523 26.766 2.682 1 91.94 85 ARG A C 1
ATOM 676 O O . ARG A 1 85 ? 4.582 27.953 3.004 1 91.94 85 ARG A O 1
ATOM 683 N N . ARG A 1 86 ? 5.504 26.094 2.273 1 92.94 86 ARG A N 1
ATOM 684 C CA . ARG A 1 86 ? 6.781 26.688 1.902 1 92.94 86 ARG A CA 1
ATOM 685 C C . ARG A 1 86 ? 7.508 27.234 3.127 1 92.94 86 ARG A C 1
ATOM 687 O O . ARG A 1 86 ? 8.164 28.281 3.055 1 92.94 86 ARG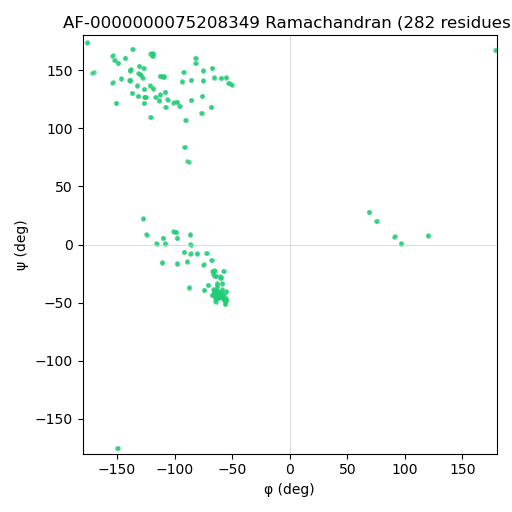 A O 1
ATOM 694 N N . LYS A 1 87 ? 7.203 26.578 4.27 1 94.25 87 LYS A N 1
ATOM 695 C CA . LYS A 1 87 ? 7.867 26.938 5.52 1 94.25 87 LYS A CA 1
ATOM 696 C C . LYS A 1 87 ? 8.727 25.781 6.039 1 94.25 87 LYS A C 1
ATOM 698 O O . LYS A 1 87 ? 9.273 25.859 7.137 1 94.25 87 LYS A O 1
ATOM 703 N N . GLY A 1 88 ? 8.75 24.672 5.316 1 96.38 88 GLY A N 1
ATOM 704 C CA . GLY A 1 88 ? 9.578 23.531 5.691 1 96.38 88 GLY A CA 1
ATOM 705 C C . GLY A 1 88 ? 8.82 22.469 6.477 1 96.38 88 GLY A C 1
ATOM 706 O O . GLY A 1 88 ? 9.391 21.453 6.863 1 96.38 88 GLY A O 1
ATOM 707 N N . TYR A 1 89 ? 7.57 22.672 6.699 1 97.25 89 TYR A N 1
ATOM 708 C CA . TYR A 1 89 ? 6.773 21.781 7.523 1 97.25 89 TYR A CA 1
ATOM 709 C C . TYR A 1 89 ? 6.641 20.406 6.871 1 97.25 89 TYR A C 1
ATOM 711 O O . TYR A 1 89 ? 6.707 19.375 7.547 1 97.25 89 TYR A O 1
ATOM 719 N N . GLY A 1 90 ? 6.477 20.422 5.57 1 98 90 GLY A N 1
ATOM 720 C CA . GLY A 1 90 ? 6.406 19.156 4.859 1 98 90 GLY A CA 1
ATOM 721 C C . GLY A 1 90 ? 7.652 18.312 5.031 1 98 90 GLY A C 1
ATOM 722 O O . GLY A 1 90 ? 7.562 17.125 5.34 1 98 90 GLY A O 1
ATOM 723 N N . GLU A 1 91 ? 8.727 18.969 4.895 1 98.44 91 GLU A N 1
ATOM 724 C CA . GLU A 1 91 ? 10 18.266 5.043 1 98.44 91 GLU A CA 1
ATOM 725 C C . GLU A 1 91 ? 10.188 17.766 6.469 1 98.44 91 GLU A C 1
ATOM 727 O O . GLU A 1 91 ? 10.648 16.641 6.676 1 98.44 91 GLU A O 1
ATOM 732 N N . GLN A 1 92 ? 9.859 18.531 7.434 1 98.5 92 GLN A N 1
ATOM 733 C CA . GLN A 1 92 ? 9.977 18.125 8.828 1 98.5 92 GLN A CA 1
ATOM 734 C C . GLN A 1 92 ? 9.133 16.891 9.117 1 98.5 92 GLN A C 1
ATOM 736 O O . GLN A 1 92 ? 9.578 15.969 9.805 1 98.5 92 GLN A O 1
ATOM 741 N N . LEU A 1 93 ? 7.934 16.859 8.578 1 98.75 93 LEU A N 1
ATOM 742 C CA . LEU A 1 93 ? 7.055 15.711 8.75 1 98.75 93 LEU A CA 1
ATOM 743 C C . LEU A 1 93 ? 7.656 14.469 8.094 1 98.75 93 LEU A C 1
ATOM 745 O O . LEU A 1 93 ? 7.648 13.383 8.695 1 98.75 93 LEU A O 1
ATOM 749 N N . VAL A 1 94 ? 8.203 14.625 6.898 1 98.81 94 VAL A N 1
ATOM 750 C CA . VAL A 1 94 ? 8.812 13.508 6.188 1 98.81 94 VAL A CA 1
ATOM 751 C C . VAL A 1 94 ? 10.008 12.984 6.977 1 98.81 94 VAL A C 1
ATOM 753 O O . VAL A 1 94 ? 10.203 11.773 7.098 1 98.81 94 VAL A O 1
ATOM 756 N N . ARG A 1 95 ? 10.805 13.891 7.574 1 98.81 95 ARG A N 1
ATOM 757 C CA . ARG A 1 95 ? 11.953 13.492 8.375 1 98.81 95 ARG A CA 1
ATOM 758 C C . ARG A 1 95 ? 11.523 12.68 9.594 1 98.81 95 ARG A C 1
ATOM 760 O O . ARG A 1 95 ? 12.211 11.734 9.992 1 98.81 95 ARG A O 1
ATOM 767 N N . MET A 1 96 ? 10.406 13.031 10.156 1 98.81 96 MET A N 1
ATOM 768 C CA . MET A 1 96 ? 9.883 12.242 11.266 1 98.81 96 MET A CA 1
ATOM 769 C C . MET A 1 96 ? 9.492 10.836 10.805 1 98.81 96 MET A C 1
ATOM 771 O O . MET A 1 96 ? 9.719 9.859 11.516 1 98.81 96 MET A O 1
ATOM 775 N N . CYS A 1 97 ? 8.898 10.758 9.617 1 98.94 97 CYS A N 1
ATOM 776 C CA . CYS A 1 97 ? 8.555 9.461 9.039 1 98.94 97 CYS A CA 1
ATOM 777 C C . CYS A 1 97 ? 9.805 8.625 8.797 1 98.94 97 CYS A C 1
ATOM 779 O O . CYS A 1 97 ? 9.82 7.422 9.055 1 98.94 97 CYS A O 1
ATOM 781 N N . GLU A 1 98 ? 10.859 9.258 8.312 1 98.94 98 GLU A N 1
ATOM 782 C CA . GLU A 1 98 ? 12.125 8.57 8.07 1 98.94 98 GLU A CA 1
ATOM 783 C C . GLU A 1 98 ? 12.734 8.062 9.375 1 98.94 98 GLU A C 1
ATOM 785 O O . GLU A 1 98 ? 13.25 6.945 9.43 1 98.94 98 GLU A O 1
ATOM 790 N N . LYS A 1 99 ? 12.727 8.914 10.367 1 98.88 99 LYS A N 1
ATOM 791 C CA . LYS A 1 99 ? 13.234 8.508 11.68 1 98.88 99 LYS A CA 1
ATOM 792 C C . LYS A 1 99 ? 12.477 7.289 12.203 1 98.88 99 LYS A C 1
ATOM 794 O O . LYS A 1 99 ? 13.094 6.332 12.68 1 98.88 99 LYS A O 1
ATOM 799 N N . TRP A 1 100 ? 11.172 7.316 12.133 1 98.88 100 TRP A N 1
ATOM 800 C CA . TRP A 1 100 ? 10.344 6.184 12.523 1 98.88 100 TRP A CA 1
ATOM 801 C C . TRP A 1 100 ? 10.734 4.926 11.75 1 98.88 100 TRP A C 1
ATOM 803 O O . TRP A 1 100 ? 10.836 3.842 12.328 1 98.88 100 TRP A O 1
ATOM 813 N N . ALA A 1 101 ? 10.891 5.082 10.438 1 98.88 101 ALA A N 1
ATOM 814 C CA . ALA A 1 101 ? 11.25 3.951 9.586 1 98.88 101 ALA A CA 1
ATOM 815 C C . ALA A 1 101 ? 12.57 3.324 10.039 1 98.88 101 ALA A C 1
ATOM 817 O O . ALA A 1 101 ? 12.672 2.102 10.164 1 98.88 101 ALA A O 1
ATOM 818 N N . ARG A 1 102 ? 13.562 4.168 10.352 1 98.69 102 ARG A N 1
ATOM 819 C CA . ARG A 1 102 ? 14.844 3.689 10.844 1 98.69 102 ARG A CA 1
ATOM 820 C C . ARG A 1 102 ? 14.688 2.949 12.172 1 98.69 102 ARG A C 1
ATOM 822 O O . ARG A 1 102 ? 15.258 1.873 12.359 1 98.69 102 ARG A O 1
ATOM 829 N N . GLU A 1 103 ? 13.953 3.521 13.016 1 98.56 103 GLU A N 1
ATOM 830 C CA . GLU A 1 103 ? 13.75 2.943 14.344 1 98.56 103 GLU A CA 1
ATOM 831 C C . GLU A 1 103 ? 13.039 1.6 14.25 1 98.56 103 GLU A C 1
ATOM 833 O O . GLU A 1 103 ? 13.172 0.758 15.141 1 98.56 103 GLU A O 1
ATOM 838 N N . ASN A 1 104 ? 12.242 1.426 13.18 1 98.25 104 ASN A N 1
ATOM 839 C CA . ASN A 1 104 ? 11.531 0.17 12.984 1 98.25 104 ASN A CA 1
ATOM 840 C C . ASN A 1 104 ? 12.258 -0.743 12 1 98.25 104 ASN A C 1
ATOM 842 O O . ASN A 1 104 ? 11.664 -1.677 11.453 1 98.25 104 ASN A O 1
ATOM 846 N N . HIS A 1 105 ? 13.523 -0.411 11.609 1 97.56 105 HIS A N 1
ATOM 847 C CA . HIS A 1 105 ? 14.477 -1.263 10.914 1 97.56 105 HIS A CA 1
ATOM 848 C C . HIS A 1 105 ? 14.117 -1.416 9.445 1 97.56 105 HIS A C 1
ATOM 850 O O . HIS A 1 105 ? 14.445 -2.428 8.82 1 97.56 105 HIS A O 1
ATOM 856 N N . TYR A 1 106 ? 13.352 -0.513 9 1 98.5 106 TYR A N 1
ATOM 857 C CA . TYR A 1 106 ? 13.188 -0.447 7.551 1 98.5 106 TYR A CA 1
ATOM 858 C C . TYR A 1 106 ? 14.422 0.155 6.891 1 98.5 106 TYR A C 1
ATOM 860 O O . TYR A 1 106 ? 15.062 1.046 7.453 1 98.5 106 TYR A O 1
ATOM 868 N N . LYS A 1 107 ? 14.672 -0.285 5.648 1 98.31 107 LYS A N 1
ATOM 869 C CA . LYS A 1 107 ? 15.852 0.185 4.941 1 98.31 107 LYS A CA 1
ATOM 870 C C . LYS A 1 107 ? 15.477 1.132 3.805 1 98.31 107 LYS A C 1
ATOM 872 O O . LYS A 1 107 ? 16.344 1.647 3.104 1 98.31 107 LYS A O 1
ATOM 877 N N . GLU A 1 108 ? 14.195 1.364 3.66 1 98.81 108 GLU A N 1
ATOM 878 C CA . GLU A 1 108 ? 13.688 2.182 2.564 1 98.81 108 GLU A CA 1
ATOM 879 C C . GLU A 1 108 ? 12.352 2.828 2.934 1 98.81 108 GLU A C 1
ATOM 881 O O . GLU A 1 108 ? 11.531 2.219 3.623 1 98.81 108 GLU A O 1
ATOM 886 N N . VAL A 1 109 ? 12.211 4.059 2.543 1 98.94 109 VAL A N 1
ATOM 887 C CA . VAL A 1 109 ? 10.922 4.738 2.6 1 98.94 109 VAL A CA 1
ATOM 888 C C . VAL A 1 109 ? 10.422 5.02 1.183 1 98.94 109 VAL A C 1
ATOM 890 O O . VAL A 1 109 ? 11.18 5.512 0.34 1 98.94 109 VAL A O 1
ATOM 893 N N . ARG A 1 110 ? 9.227 4.648 0.922 1 98.94 110 ARG A N 1
ATOM 894 C CA . ARG A 1 110 ? 8.594 4.953 -0.355 1 98.94 110 ARG A CA 1
ATOM 895 C C . ARG A 1 110 ? 7.344 5.809 -0.156 1 98.94 110 ARG A C 1
ATOM 897 O O . ARG A 1 110 ? 6.875 5.98 0.971 1 98.94 110 ARG A O 1
ATOM 904 N N . LEU A 1 111 ? 6.926 6.355 -1.164 1 98.81 111 LEU A N 1
ATOM 905 C CA . LEU A 1 111 ? 5.617 6.992 -1.251 1 98.81 111 LEU A CA 1
ATOM 906 C C . LEU A 1 111 ? 5.109 7.004 -2.689 1 98.81 111 LEU A C 1
ATOM 908 O O . LEU A 1 111 ? 5.879 6.758 -3.623 1 98.81 111 LEU A O 1
ATOM 912 N N . ARG A 1 112 ? 3.857 7.223 -2.783 1 98.38 112 ARG A N 1
ATOM 913 C CA . ARG A 1 112 ? 3.189 7.34 -4.074 1 98.38 112 ARG A CA 1
ATOM 914 C C . ARG A 1 112 ? 2.506 8.695 -4.219 1 98.38 112 ARG A C 1
ATOM 916 O O . ARG A 1 112 ? 1.917 9.203 -3.264 1 98.38 112 ARG A O 1
ATOM 923 N N . SER A 1 113 ? 2.654 9.266 -5.34 1 97.94 113 SER A N 1
ATOM 924 C CA . SER A 1 113 ? 2.076 10.57 -5.645 1 97.94 113 SER A CA 1
ATOM 925 C C . SER A 1 113 ? 1.364 10.555 -6.992 1 97.94 113 SER A C 1
ATOM 927 O O . SER A 1 113 ? 1.869 9.984 -7.961 1 97.94 113 SER A O 1
ATOM 929 N N . GLY A 1 114 ? 0.172 11.18 -7 1 97 114 GLY A N 1
ATOM 930 C CA . GLY A 1 114 ? -0.55 11.273 -8.258 1 97 114 GLY A CA 1
ATOM 931 C C . GLY A 1 114 ? 0.279 11.867 -9.383 1 97 114 GLY A C 1
ATOM 932 O O . GLY A 1 114 ? 1.056 12.797 -9.164 1 97 114 GLY A O 1
ATOM 933 N N . GLY A 1 115 ? 0.159 11.32 -10.562 1 96.44 115 GLY A N 1
ATOM 934 C CA . GLY A 1 115 ? 0.994 11.695 -11.695 1 96.44 115 GLY A CA 1
ATOM 935 C C . GLY A 1 115 ? 0.903 13.172 -12.039 1 96.44 115 GLY A C 1
ATOM 936 O O . GLY A 1 115 ? 1.832 13.734 -12.625 1 96.44 115 GLY A O 1
ATOM 937 N N . HIS A 1 116 ? -0.12 13.82 -11.672 1 95.62 116 HIS A N 1
ATOM 938 C CA . HIS A 1 116 ? -0.348 15.211 -12.047 1 95.62 116 HIS A CA 1
ATOM 939 C C . HIS A 1 116 ? 0.212 16.156 -10.992 1 95.62 116 HIS A C 1
ATOM 941 O O . HIS A 1 116 ? 0.201 17.375 -11.18 1 95.62 116 HIS A O 1
ATOM 947 N N . ARG A 1 117 ? 0.682 15.648 -9.891 1 96.31 117 ARG A N 1
ATOM 948 C CA . ARG A 1 117 ? 1.103 16.484 -8.766 1 96.31 117 ARG A CA 1
ATOM 949 C C . ARG A 1 117 ? 2.568 16.875 -8.891 1 96.31 117 ARG A C 1
ATOM 951 O O . ARG A 1 117 ? 3.389 16.531 -8.039 1 96.31 117 ARG A O 1
ATOM 958 N N . LYS A 1 118 ? 2.842 17.766 -9.844 1 97.25 118 LYS A N 1
ATOM 959 C CA . LYS A 1 118 ? 4.207 18.109 -10.219 1 97.25 118 LYS A CA 1
ATOM 960 C C . LYS A 1 118 ? 4.93 18.828 -9.078 1 97.25 118 LYS A C 1
ATOM 962 O O . LYS A 1 118 ? 6.121 18.594 -8.859 1 97.25 118 LYS A O 1
ATOM 967 N N . GLU A 1 119 ? 4.234 19.656 -8.391 1 95.81 119 GLU A N 1
ATOM 968 C CA . GLU A 1 119 ? 4.844 20.359 -7.266 1 95.81 119 GLU A CA 1
ATOM 969 C C . GLU A 1 119 ? 5.277 19.391 -6.172 1 95.81 119 GLU A C 1
ATOM 971 O O . GLU A 1 119 ? 6.348 19.547 -5.582 1 95.81 119 GLU A O 1
ATOM 976 N N . ALA A 1 120 ? 4.398 18.391 -5.898 1 96.88 120 ALA A N 1
ATOM 977 C CA . ALA A 1 120 ? 4.754 17.375 -4.926 1 96.88 120 ALA A CA 1
ATOM 978 C C . ALA A 1 120 ? 5.988 16.594 -5.379 1 96.88 120 ALA A C 1
ATOM 980 O O . ALA A 1 120 ? 6.879 16.297 -4.574 1 96.88 120 ALA A O 1
ATOM 981 N N . HIS A 1 121 ? 6.031 16.25 -6.684 1 98.56 121 HIS A N 1
ATOM 982 C CA . HIS A 1 121 ? 7.164 15.523 -7.234 1 98.56 121 HIS A CA 1
ATOM 983 C C . HIS A 1 121 ? 8.469 16.281 -7.023 1 98.56 121 HIS A C 1
ATOM 985 O O . HIS A 1 121 ? 9.461 15.703 -6.574 1 98.56 121 HIS A O 1
ATOM 991 N N . GLU A 1 122 ? 8.445 17.562 -7.309 1 98 122 GLU A N 1
ATOM 992 C CA . GLU A 1 122 ? 9.625 18.406 -7.129 1 98 122 GLU A CA 1
ATOM 993 C C . GLU A 1 122 ? 10.023 18.484 -5.66 1 98 122 GLU A C 1
ATOM 995 O O . GLU A 1 122 ? 11.219 18.484 -5.336 1 98 122 GLU A O 1
ATOM 1000 N N . PHE A 1 123 ? 9.031 18.594 -4.82 1 98.25 123 PHE A N 1
ATOM 1001 C CA . PHE A 1 123 ? 9.273 18.609 -3.385 1 98.25 123 PHE A CA 1
ATOM 1002 C C . PHE A 1 123 ? 10.031 17.375 -2.941 1 98.25 123 PHE A C 1
ATOM 1004 O O . PHE A 1 123 ? 11.062 17.469 -2.273 1 98.25 123 PHE A O 1
ATOM 1011 N N . TYR A 1 124 ? 9.562 16.172 -3.314 1 98.75 124 TYR A N 1
ATOM 1012 C CA . TYR A 1 124 ? 10.188 14.914 -2.885 1 98.75 124 TYR A CA 1
ATOM 1013 C C . TYR A 1 124 ? 11.594 14.781 -3.459 1 98.75 124 TYR A C 1
ATOM 1015 O O . TYR A 1 124 ? 12.508 14.336 -2.768 1 98.75 124 TYR A O 1
ATOM 1023 N N . LYS A 1 125 ? 11.711 15.164 -4.719 1 98.69 125 LYS A N 1
ATOM 1024 C CA . LYS A 1 125 ? 13.039 15.141 -5.32 1 98.69 125 LYS A CA 1
ATOM 1025 C C . LYS A 1 125 ? 14.008 16.047 -4.562 1 98.69 125 LYS A C 1
ATOM 1027 O O . LYS A 1 125 ? 15.141 15.648 -4.281 1 98.69 125 LYS A O 1
ATOM 1032 N N . ARG A 1 126 ? 13.547 17.156 -4.203 1 98.38 126 ARG A N 1
ATOM 1033 C CA . ARG A 1 126 ? 14.367 18.156 -3.52 1 98.38 126 ARG A CA 1
ATOM 1034 C C . ARG A 1 126 ? 14.852 17.625 -2.176 1 98.38 126 ARG A C 1
ATOM 1036 O O . ARG A 1 126 ? 15.984 17.906 -1.763 1 98.38 126 ARG A O 1
ATOM 1043 N N . ILE A 1 127 ? 14.062 16.844 -1.549 1 98.19 127 ILE A N 1
ATOM 1044 C CA . ILE A 1 127 ? 14.438 16.422 -0.201 1 98.19 127 ILE A CA 1
ATOM 1045 C C . ILE A 1 127 ? 15.094 15.039 -0.25 1 98.19 127 ILE A C 1
ATOM 1047 O O . ILE A 1 127 ? 15.227 14.375 0.778 1 98.19 127 ILE A O 1
ATOM 1051 N N . GLY A 1 128 ? 15.352 14.453 -1.44 1 98.56 128 GLY A N 1
ATOM 1052 C CA . GLY A 1 128 ? 16.281 13.344 -1.528 1 98.56 128 GLY A CA 1
ATOM 1053 C C . GLY A 1 128 ? 15.648 12.07 -2.07 1 98.56 128 GLY A C 1
ATOM 1054 O O . GLY A 1 128 ? 16.312 11.031 -2.164 1 98.56 128 GLY A O 1
ATOM 1055 N N . TYR A 1 129 ? 14.43 12.18 -2.521 1 98.88 129 TYR A N 1
ATOM 1056 C CA . TYR A 1 129 ? 13.773 10.992 -3.062 1 98.88 129 TYR A CA 1
ATOM 1057 C C . TYR A 1 129 ? 13.992 10.891 -4.566 1 98.88 129 TYR A C 1
ATOM 1059 O O . TYR A 1 129 ? 14.016 11.898 -5.27 1 98.88 129 TYR A O 1
ATOM 1067 N N . ASP A 1 130 ? 14.047 9.617 -5.008 1 98.75 130 ASP A N 1
ATOM 1068 C CA . ASP A 1 130 ? 14.141 9.344 -6.438 1 98.75 130 ASP A CA 1
ATOM 1069 C C . ASP A 1 130 ? 12.836 8.773 -6.98 1 98.75 130 ASP A C 1
ATOM 1071 O O . ASP A 1 130 ? 12.234 7.891 -6.363 1 98.75 130 ASP A O 1
ATOM 1075 N N . ASN A 1 131 ? 12.383 9.305 -8.031 1 98.62 131 ASN A N 1
ATOM 1076 C CA . ASN A 1 131 ? 11.305 8.641 -8.75 1 98.62 131 ASN A CA 1
ATOM 1077 C C . ASN A 1 131 ? 11.773 7.336 -9.391 1 98.62 131 ASN A C 1
ATOM 1079 O O . ASN A 1 131 ? 12.625 7.348 -10.273 1 98.62 131 ASN A O 1
ATOM 1083 N N . ILE A 1 132 ? 11.195 6.246 -8.984 1 98.12 132 ILE A N 1
ATOM 1084 C CA . ILE A 1 132 ? 11.797 4.988 -9.422 1 98.12 132 ILE A CA 1
ATOM 1085 C C . ILE A 1 132 ? 10.867 4.289 -10.406 1 98.12 132 ILE A C 1
ATOM 1087 O O . ILE A 1 132 ? 11.281 3.367 -11.117 1 98.12 132 ILE A O 1
ATOM 1091 N N . LYS A 1 133 ? 9.695 4.656 -10.484 1 97.94 133 LYS A N 1
ATOM 1092 C CA . LYS A 1 133 ? 8.758 4.051 -11.422 1 97.94 133 LYS A CA 1
ATOM 1093 C C . LYS A 1 133 ? 7.402 4.754 -11.367 1 97.94 133 LYS A C 1
ATOM 1095 O O . LYS A 1 133 ? 7.215 5.695 -10.602 1 97.94 133 LYS A O 1
ATOM 1100 N N . TRP A 1 134 ? 6.484 4.387 -12.25 1 98.25 134 TRP A N 1
ATOM 1101 C CA . TRP A 1 134 ? 5.086 4.793 -12.219 1 98.25 134 TRP A CA 1
ATOM 1102 C C . TRP A 1 134 ? 4.164 3.586 -12.375 1 98.25 134 TRP A C 1
ATOM 1104 O O . TRP A 1 134 ? 4.578 2.545 -12.891 1 98.25 134 TRP A O 1
ATOM 1114 N N . GLN A 1 135 ? 2.992 3.732 -11.844 1 98.62 135 GLN A N 1
ATOM 1115 C CA . GLN A 1 135 ? 2.047 2.621 -11.797 1 98.62 135 GLN A CA 1
ATOM 1116 C C . GLN A 1 135 ? 0.632 3.086 -12.125 1 98.62 135 GLN A C 1
ATOM 1118 O O . GLN A 1 135 ? 0.296 4.258 -11.93 1 98.62 135 GLN A O 1
ATOM 1123 N N . GLU A 1 136 ? -0.121 2.221 -12.68 1 98.69 136 GLU A N 1
ATOM 1124 C CA . GLU A 1 136 ? -1.562 2.396 -12.828 1 98.69 136 GLU A CA 1
ATOM 1125 C C . GLU A 1 136 ? -2.316 1.759 -11.664 1 98.69 136 GLU A C 1
ATOM 1127 O O . GLU A 1 136 ? -1.936 0.689 -11.188 1 98.69 136 GLU A O 1
ATOM 1132 N N . VAL A 1 137 ? -3.352 2.432 -11.219 1 98.81 137 VAL A N 1
ATOM 1133 C CA . VAL A 1 137 ? -4.164 1.911 -10.125 1 98.81 137 VAL A CA 1
ATOM 1134 C C . VAL A 1 137 ? -5.5 1.41 -10.672 1 98.81 137 VAL A C 1
ATOM 1136 O O . VAL A 1 137 ? -6.223 2.15 -11.344 1 98.81 137 VAL A O 1
ATOM 1139 N N . PHE A 1 138 ? -5.797 0.186 -10.375 1 98.88 138 PHE A N 1
ATOM 1140 C CA . PHE A 1 138 ? -7.055 -0.44 -10.766 1 98.88 138 PHE A CA 1
ATOM 1141 C C . PHE A 1 138 ? -7.93 -0.702 -9.539 1 98.88 138 PHE A C 1
ATOM 1143 O O . PHE A 1 138 ? -7.422 -1.035 -8.469 1 98.88 138 PHE A O 1
ATOM 1150 N N . SER A 1 139 ? -9.234 -0.566 -9.727 1 98.81 139 SER A N 1
ATOM 1151 C CA . SER A 1 139 ? -10.164 -0.69 -8.617 1 98.81 139 SER A CA 1
ATOM 1152 C C . SER A 1 139 ? -11.414 -1.462 -9.023 1 98.81 139 SER A C 1
ATOM 1154 O O . SER A 1 139 ? -11.891 -1.331 -10.156 1 98.81 139 SER A O 1
ATOM 1156 N N . LEU A 1 140 ? -11.883 -2.238 -8.164 1 98.88 140 LEU A N 1
ATOM 1157 C CA . LEU A 1 140 ? -13.18 -2.906 -8.25 1 98.88 140 LEU A CA 1
ATOM 1158 C C . LEU A 1 140 ? -14.008 -2.646 -7 1 98.88 140 LEU A C 1
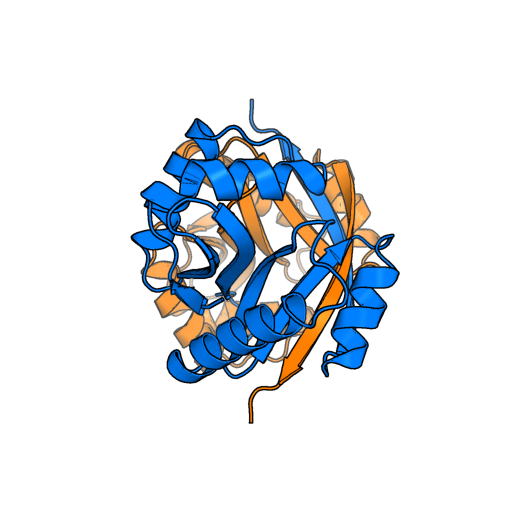ATOM 1160 O O . LEU A 1 140 ? -13.578 -2.953 -5.887 1 98.88 140 LEU A O 1
ATOM 1164 N N . LYS A 1 141 ? -15.25 -2.035 -7.145 1 98.38 141 LYS A N 1
ATOM 1165 C CA . LYS A 1 141 ? -16.188 -1.885 -6.031 1 98.38 141 LYS A CA 1
ATOM 1166 C C . LYS A 1 141 ? -1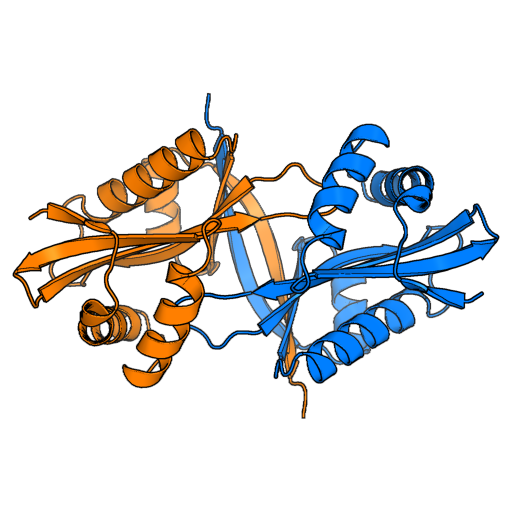6.891 -3.203 -5.723 1 98.38 141 LYS A C 1
ATOM 1168 O O . LYS A 1 141 ? -17.391 -3.873 -6.629 1 98.38 141 LYS A O 1
ATOM 1173 N N . LEU A 1 142 ? -16.766 -3.494 -4.426 1 97.56 142 LEU A N 1
ATOM 1174 C CA . LEU A 1 142 ? -17.406 -4.734 -3.996 1 97.56 142 LEU A CA 1
ATOM 1175 C C . LEU A 1 142 ? -18.844 -4.477 -3.547 1 97.56 142 LEU A C 1
ATOM 1177 O O . LEU A 1 142 ? -19.141 -3.422 -2.982 1 97.56 142 LEU A O 1
ATOM 1181 N N . GLN A 1 143 ? -20.031 -4.762 -4.125 1 78.62 143 GLN A N 1
ATOM 1182 C CA . GLN A 1 143 ? -21.453 -4.578 -3.814 1 78.62 143 GLN A CA 1
ATOM 1183 C C . GLN A 1 143 ? -21.719 -4.828 -2.334 1 78.62 143 GLN A C 1
ATOM 1185 O O . GLN A 1 143 ? -21.016 -5.602 -1.688 1 78.62 143 GLN A O 1
ATOM 1190 N N . MET B 1 1 ? -6.055 -29.484 -9.711 1 84.5 1 MET B N 1
ATOM 1191 C CA . MET B 1 1 ? -5.762 -28.062 -9.539 1 84.5 1 MET B CA 1
ATOM 1192 C C . MET B 1 1 ? -6.715 -27.422 -8.531 1 84.5 1 MET B C 1
ATOM 1194 O O . MET B 1 1 ? -7.934 -27.453 -8.719 1 84.5 1 MET B O 1
ATOM 1198 N N . THR B 1 2 ? -6.078 -27.031 -7.422 1 93.5 2 THR B N 1
ATOM 1199 C CA . THR B 1 2 ? -6.891 -26.469 -6.352 1 93.5 2 THR B CA 1
ATOM 1200 C C . THR B 1 2 ? -6.32 -25.125 -5.891 1 93.5 2 THR B C 1
ATOM 1202 O O . THR B 1 2 ? -5.105 -24.906 -5.957 1 93.5 2 THR B O 1
ATOM 1205 N N . ILE B 1 3 ? -7.188 -24.297 -5.539 1 97.19 3 ILE B N 1
ATOM 1206 C CA . ILE B 1 3 ? -6.777 -23.031 -4.941 1 97.19 3 ILE B CA 1
ATOM 1207 C C . ILE B 1 3 ? -6.926 -23.109 -3.424 1 97.19 3 ILE B C 1
ATOM 1209 O O . ILE B 1 3 ? -7.984 -23.469 -2.914 1 97.19 3 ILE B O 1
ATOM 1213 N N . THR B 1 4 ? -5.879 -22.891 -2.719 1 97.69 4 THR B N 1
ATOM 1214 C CA . THR B 1 4 ? -5.871 -22.953 -1.262 1 97.69 4 THR B CA 1
ATOM 1215 C C . THR B 1 4 ? -5.082 -21.781 -0.675 1 97.69 4 THR B C 1
ATOM 1217 O O . THR B 1 4 ? -4.414 -21.047 -1.406 1 97.69 4 THR B O 1
ATOM 1220 N N . LYS B 1 5 ? -5.211 -21.594 0.63 1 98.25 5 LYS B N 1
ATOM 1221 C CA . LYS B 1 5 ? -4.32 -20.672 1.323 1 98.25 5 LYS B CA 1
ATOM 1222 C C . LYS B 1 5 ? -2.881 -21.172 1.299 1 98.25 5 LYS B C 1
ATOM 1224 O O . LYS B 1 5 ? -2.637 -22.375 1.363 1 98.25 5 LYS B O 1
ATOM 1229 N N . ALA B 1 6 ? -1.979 -20.312 1.188 1 98.56 6 ALA B N 1
ATOM 1230 C CA . ALA B 1 6 ? -0.56 -20.656 1.175 1 98.56 6 ALA B CA 1
ATOM 1231 C C . ALA B 1 6 ? -0.111 -21.188 2.535 1 98.56 6 ALA B C 1
ATOM 1233 O O . ALA B 1 6 ? -0.724 -20.875 3.561 1 98.56 6 ALA B O 1
ATOM 1234 N N . ARG B 1 7 ? 0.881 -22.016 2.51 1 97.75 7 ARG B N 1
ATOM 1235 C CA . ARG B 1 7 ? 1.611 -22.484 3.686 1 97.75 7 ARG B CA 1
ATOM 1236 C C . ARG B 1 7 ? 3.084 -22.094 3.604 1 97.75 7 ARG B C 1
ATOM 1238 O O . ARG B 1 7 ? 3.58 -21.75 2.533 1 97.75 7 ARG B O 1
ATOM 1245 N N . LEU B 1 8 ? 3.717 -22.156 4.797 1 97.94 8 LEU B N 1
ATOM 1246 C CA . LEU B 1 8 ? 5.133 -21.797 4.809 1 97.94 8 LEU B CA 1
ATOM 1247 C C . LEU B 1 8 ? 5.93 -22.719 3.895 1 97.94 8 LEU B C 1
ATOM 1249 O O . LEU B 1 8 ? 6.91 -22.297 3.279 1 97.94 8 LEU B O 1
ATOM 1253 N N . SER B 1 9 ? 5.465 -23.922 3.725 1 97.62 9 SER B N 1
ATOM 1254 C CA . SER B 1 9 ? 6.164 -24.906 2.902 1 97.62 9 SER B CA 1
ATOM 1255 C C . SER B 1 9 ? 6.066 -24.562 1.422 1 97.62 9 SER B C 1
ATOM 1257 O O . SER B 1 9 ? 6.766 -25.141 0.593 1 97.62 9 SER B O 1
ATOM 1259 N N . ASP B 1 10 ? 5.281 -23.578 1.09 1 98 10 ASP B N 1
ATOM 1260 C CA . ASP B 1 10 ? 5.133 -23.156 -0.302 1 98 10 ASP B CA 1
ATOM 1261 C C . ASP B 1 10 ? 6.211 -22.156 -0.697 1 98 10 ASP B C 1
ATOM 1263 O O . ASP B 1 10 ? 6.281 -21.734 -1.853 1 98 10 ASP B O 1
ATOM 1267 N N . SER B 1 11 ? 7.094 -21.812 0.221 1 97.88 11 SER B N 1
ATOM 1268 C CA . SER B 1 11 ? 8.039 -20.719 0.042 1 97.88 11 SER B CA 1
ATOM 1269 C C . SER B 1 11 ? 8.93 -20.938 -1.174 1 97.88 11 SER B C 1
ATOM 1271 O O . SER B 1 11 ? 9.195 -20.016 -1.939 1 97.88 11 SER B O 1
ATOM 1273 N N . GLU B 1 12 ? 9.328 -22.125 -1.395 1 97.56 12 GLU B N 1
ATOM 1274 C CA . GLU B 1 12 ? 10.219 -22.422 -2.512 1 97.56 12 GLU B CA 1
ATOM 1275 C C . GLU B 1 12 ? 9.539 -22.141 -3.85 1 97.56 12 GLU B C 1
ATOM 1277 O O . GLU B 1 12 ? 10.109 -21.469 -4.711 1 97.56 12 GLU B O 1
ATOM 1282 N N . GLU B 1 13 ? 8.406 -22.625 -4.012 1 97.88 13 GLU B N 1
ATOM 1283 C CA . GLU B 1 13 ? 7.695 -22.453 -5.277 1 97.88 13 GLU B CA 1
ATOM 1284 C C . GLU B 1 13 ? 7.23 -21.016 -5.473 1 97.88 13 GLU B C 1
ATOM 1286 O O . GLU B 1 13 ? 7.188 -20.531 -6.598 1 97.88 13 GLU B O 1
ATOM 1291 N N . ILE B 1 14 ? 6.859 -20.359 -4.371 1 97.88 14 ILE B N 1
ATOM 1292 C CA . ILE B 1 14 ? 6.492 -18.953 -4.461 1 97.88 14 ILE B CA 1
ATOM 1293 C C . ILE B 1 14 ? 7.695 -18.141 -4.922 1 97.88 14 ILE B C 1
ATOM 1295 O O . ILE B 1 14 ? 7.57 -17.25 -5.777 1 97.88 14 ILE B O 1
ATOM 1299 N N . ALA B 1 15 ? 8.867 -18.453 -4.414 1 97.56 15 ALA B N 1
ATOM 1300 C CA . ALA B 1 15 ? 10.086 -17.781 -4.844 1 97.56 15 ALA B CA 1
ATOM 1301 C C . ALA B 1 15 ? 10.375 -18.047 -6.32 1 97.56 15 ALA B C 1
ATOM 1303 O O . ALA B 1 15 ? 10.688 -17.125 -7.074 1 97.56 15 ALA B O 1
ATOM 1304 N N . ARG B 1 16 ? 10.266 -19.297 -6.715 1 96.62 16 ARG B N 1
ATOM 1305 C CA . ARG B 1 16 ? 10.469 -19.672 -8.109 1 96.62 16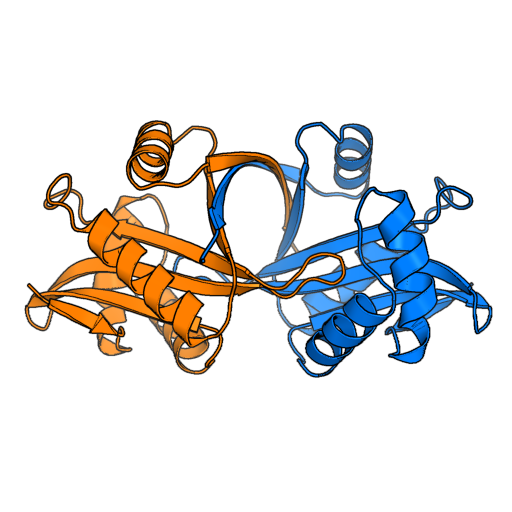 ARG B CA 1
ATOM 1306 C C . ARG B 1 16 ? 9.555 -18.875 -9.039 1 96.62 16 ARG B C 1
ATOM 1308 O O . ARG B 1 16 ? 10.016 -18.312 -10.031 1 96.62 16 ARG B O 1
ATOM 1315 N N . LEU B 1 17 ? 8.289 -18.828 -8.703 1 97.12 17 LEU B N 1
ATOM 1316 C CA . LEU B 1 17 ? 7.301 -18.125 -9.523 1 97.12 17 LEU B CA 1
ATOM 1317 C C . LEU B 1 17 ? 7.586 -16.625 -9.555 1 97.12 17 LEU B C 1
ATOM 1319 O O . LEU B 1 17 ? 7.492 -16 -10.617 1 97.12 17 LEU B O 1
ATOM 1323 N N . SER B 1 18 ? 7.891 -16.047 -8.375 1 95.94 18 SER B N 1
ATOM 1324 C CA . SER B 1 18 ? 8.188 -14.617 -8.297 1 95.94 18 SER B CA 1
ATOM 1325 C C . SER B 1 18 ? 9.375 -14.25 -9.18 1 95.94 18 SER B C 1
ATOM 1327 O O . SER B 1 18 ? 9.406 -13.172 -9.773 1 95.94 18 SER B O 1
ATOM 1329 N N . GLY B 1 19 ? 10.297 -15.109 -9.312 1 92.88 19 GLY B N 1
ATOM 1330 C CA . GLY B 1 19 ? 11.477 -14.891 -10.141 1 92.88 19 GLY B CA 1
ATOM 1331 C C . GLY B 1 19 ? 11.148 -14.789 -11.617 1 92.88 19 GLY B C 1
ATOM 1332 O O . GLY B 1 19 ? 11.875 -14.148 -12.375 1 92.88 19 GLY B O 1
ATOM 1333 N N . GLN B 1 20 ? 10.094 -15.383 -12.062 1 88.81 20 GLN B N 1
ATOM 1334 C CA . GLN B 1 20 ? 9.688 -15.336 -13.461 1 88.81 20 GLN B CA 1
ATOM 1335 C C . GLN B 1 20 ? 9.281 -13.922 -13.867 1 88.81 20 GLN B C 1
ATOM 1337 O O . GLN B 1 20 ? 9.305 -13.578 -15.047 1 88.81 20 GLN B O 1
ATOM 1342 N N . HIS B 1 21 ? 8.883 -13.078 -12.93 1 80.81 21 HIS B N 1
ATOM 1343 C CA . HIS B 1 21 ? 8.43 -11.711 -13.203 1 80.81 21 HIS B CA 1
ATOM 1344 C C . HIS B 1 21 ? 9.531 -10.703 -12.906 1 80.81 21 HIS B C 1
ATOM 1346 O O . HIS B 1 21 ? 9.273 -9.5 -12.836 1 80.81 21 HIS B O 1
ATOM 1352 N N . GLY B 1 22 ? 10.688 -11.188 -12.695 1 79.88 22 GLY B N 1
ATOM 1353 C CA . GLY B 1 22 ? 11.828 -10.297 -12.562 1 79.88 22 GLY B CA 1
ATOM 1354 C C . GLY B 1 22 ? 12.094 -9.875 -11.125 1 79.88 22 GLY B C 1
ATOM 1355 O O . GLY B 1 22 ? 12.914 -8.992 -10.875 1 79.88 22 GLY B O 1
ATOM 1356 N N . TYR B 1 23 ? 11.336 -10.508 -10.25 1 79.25 23 TYR B N 1
ATOM 1357 C CA . TYR B 1 23 ? 11.609 -10.195 -8.852 1 79.25 23 TYR B CA 1
ATOM 1358 C C . TYR B 1 23 ? 12.734 -11.062 -8.312 1 79.25 23 TYR B C 1
ATOM 1360 O O . TYR B 1 23 ? 12.758 -12.273 -8.531 1 79.25 23 TYR B O 1
ATOM 1368 N N . GLU B 1 24 ? 13.766 -10.438 -7.777 1 85.75 24 GLU B N 1
ATOM 1369 C CA . GLU B 1 24 ? 14.906 -11.164 -7.227 1 85.75 24 GLU B CA 1
ATOM 1370 C C . GLU B 1 24 ? 14.719 -11.43 -5.738 1 85.75 24 GLU B C 1
ATOM 1372 O O . GLU B 1 24 ? 15.18 -10.656 -4.898 1 85.75 24 GLU B O 1
ATOM 1377 N N . VAL B 1 25 ? 14 -12.5 -5.445 1 93.12 25 VAL B N 1
ATOM 1378 C CA . VAL B 1 25 ? 13.789 -12.867 -4.051 1 93.12 25 VAL B CA 1
ATOM 1379 C C . VAL B 1 25 ? 14.203 -14.328 -3.836 1 93.12 25 VAL B C 1
ATOM 1381 O O . VAL B 1 25 ? 13.891 -15.195 -4.656 1 93.12 25 VAL B O 1
ATOM 1384 N N . THR B 1 26 ? 14.922 -14.594 -2.816 1 96.31 26 THR B N 1
ATOM 1385 C CA . THR B 1 26 ? 15.344 -15.945 -2.479 1 96.31 26 THR B CA 1
ATOM 1386 C C . THR B 1 26 ? 14.242 -16.688 -1.729 1 96.31 26 THR B C 1
ATOM 1388 O O . THR B 1 26 ? 13.312 -16.062 -1.209 1 96.31 26 THR B O 1
ATOM 1391 N N . GLU B 1 27 ? 14.375 -17.984 -1.755 1 97.31 27 GLU B N 1
ATOM 1392 C CA . GLU B 1 27 ? 13.445 -18.781 -0.959 1 97.31 27 GLU B CA 1
ATOM 1393 C C . GLU B 1 27 ? 13.461 -18.359 0.503 1 97.31 27 GLU B C 1
ATOM 1395 O O . GLU B 1 27 ? 12.406 -18.281 1.141 1 97.31 27 GLU B O 1
ATOM 1400 N N . GLU B 1 28 ? 14.625 -18.078 1.013 1 97.94 28 GLU B N 1
ATOM 1401 C CA . GLU B 1 28 ? 14.758 -17.656 2.406 1 97.94 28 GLU B CA 1
ATOM 1402 C C . GLU B 1 28 ? 14.023 -16.344 2.666 1 97.94 28 GLU B C 1
ATOM 1404 O O . GLU B 1 28 ? 13.359 -16.203 3.691 1 97.94 28 GLU B O 1
ATOM 1409 N N . GLU B 1 29 ? 14.195 -15.461 1.801 1 97.62 29 GLU B N 1
ATOM 1410 C CA . GLU B 1 29 ? 13.5 -14.188 1.919 1 97.62 29 GLU B CA 1
ATOM 1411 C C . GLU B 1 29 ? 11.984 -14.375 1.862 1 97.62 29 GLU B C 1
ATOM 1413 O O . GLU B 1 29 ? 11.258 -13.836 2.695 1 97.62 29 GLU B O 1
ATOM 1418 N N . VAL B 1 30 ? 11.562 -15.188 0.914 1 98.31 30 VAL B N 1
ATOM 1419 C CA . VAL B 1 30 ? 10.133 -15.445 0.771 1 98.31 30 VAL B CA 1
ATOM 1420 C C . VAL B 1 30 ? 9.594 -16.109 2.035 1 98.31 30 VAL B C 1
ATOM 1422 O O . VAL B 1 30 ? 8.508 -15.781 2.51 1 98.31 30 VAL B O 1
ATOM 1425 N N . TYR B 1 31 ? 10.344 -17.047 2.531 1 98.5 31 TYR B N 1
ATOM 1426 C CA . TYR B 1 31 ? 9.938 -17.719 3.762 1 98.5 31 TYR B CA 1
ATOM 1427 C C . TYR B 1 31 ? 9.711 -16.703 4.883 1 98.5 31 TYR B C 1
ATOM 1429 O O . TYR B 1 31 ? 8.688 -16.75 5.57 1 98.5 31 TYR B O 1
ATOM 1437 N N . ARG B 1 32 ? 10.602 -15.781 5.062 1 98.19 32 ARG B N 1
ATOM 1438 C CA . ARG B 1 32 ? 10.5 -14.773 6.109 1 98.19 32 ARG B CA 1
ATOM 1439 C C . ARG B 1 32 ? 9.312 -13.852 5.867 1 98.19 32 ARG B C 1
ATOM 1441 O O . ARG B 1 32 ? 8.562 -13.531 6.797 1 98.19 32 ARG B O 1
ATOM 1448 N N . HIS B 1 33 ? 9.18 -13.469 4.648 1 98.5 33 HIS B N 1
ATOM 1449 C CA . HIS B 1 33 ? 8.047 -12.617 4.309 1 98.5 33 HIS B CA 1
ATOM 1450 C C . HIS B 1 33 ? 6.727 -13.336 4.566 1 98.5 33 HIS B C 1
ATOM 1452 O O . HIS B 1 33 ? 5.812 -12.766 5.172 1 98.5 33 HIS B O 1
ATOM 1458 N N . LEU B 1 34 ? 6.664 -14.594 4.129 1 98.62 34 LEU B N 1
ATOM 1459 C CA . LEU B 1 34 ? 5.457 -15.398 4.281 1 98.62 34 LEU B CA 1
ATOM 1460 C C . LEU B 1 34 ? 5.125 -15.609 5.754 1 98.62 34 LEU B C 1
ATOM 1462 O O . LEU B 1 34 ? 3.957 -15.562 6.145 1 98.62 34 LEU B O 1
ATOM 1466 N N . GLU B 1 35 ? 6.109 -15.836 6.492 1 98.5 35 GLU B N 1
ATOM 1467 C CA . GLU B 1 35 ? 5.91 -16.016 7.926 1 98.5 35 GLU B CA 1
ATOM 1468 C C . GLU B 1 35 ? 5.246 -14.797 8.555 1 98.5 35 GLU B C 1
ATOM 1470 O O . GLU B 1 35 ? 4.277 -14.922 9.305 1 98.5 35 GLU B O 1
ATOM 1475 N N . LYS B 1 36 ? 5.746 -13.656 8.211 1 97.88 36 LYS B N 1
ATOM 1476 C CA . LYS B 1 36 ? 5.168 -12.406 8.703 1 97.88 36 LYS B CA 1
ATOM 1477 C C . LYS B 1 36 ? 3.748 -12.219 8.18 1 97.88 36 LYS B C 1
ATOM 1479 O O . LYS B 1 36 ? 2.832 -11.914 8.945 1 97.88 36 LYS B O 1
ATOM 1484 N N . ILE B 1 37 ? 3.557 -12.43 6.977 1 98.5 37 ILE B N 1
ATOM 1485 C CA . ILE B 1 37 ? 2.299 -12.172 6.285 1 98.5 37 ILE B CA 1
ATOM 1486 C C . ILE B 1 37 ? 1.225 -13.133 6.797 1 98.5 37 ILE B C 1
ATOM 1488 O O . ILE B 1 37 ? 0.11 -12.711 7.113 1 98.5 37 ILE B O 1
ATOM 1492 N N . LEU B 1 38 ? 1.561 -14.406 6.965 1 98.31 38 LEU B N 1
ATOM 1493 C CA . LEU B 1 38 ? 0.576 -15.414 7.34 1 98.31 38 LEU B CA 1
ATOM 1494 C C . LEU B 1 38 ? 0.198 -15.289 8.812 1 98.31 38 LEU B C 1
ATOM 1496 O O . LEU B 1 38 ? -0.833 -15.812 9.242 1 98.31 38 LEU B O 1
ATOM 1500 N N . SER B 1 39 ? 1.01 -14.586 9.57 1 97.62 39 SER B N 1
ATOM 1501 C CA . SER B 1 39 ? 0.725 -14.383 10.984 1 97.62 39 SER B CA 1
ATOM 1502 C C . SER B 1 39 ? -0.19 -13.188 11.203 1 97.62 39 SER B C 1
ATOM 1504 O O . SER B 1 39 ? -0.646 -12.938 12.32 1 97.62 39 SER B O 1
ATOM 1506 N N . ASP B 1 40 ? -0.458 -12.461 10.227 1 97.62 40 ASP B N 1
ATOM 1507 C CA . ASP B 1 40 ? -1.271 -11.242 10.273 1 97.62 40 ASP B CA 1
ATOM 1508 C C . ASP B 1 40 ? -2.625 -11.469 9.602 1 97.62 40 ASP B C 1
ATOM 1510 O O . ASP B 1 40 ? -2.697 -11.656 8.383 1 97.62 40 ASP B O 1
ATOM 1514 N N . LYS B 1 41 ? -3.717 -11.336 10.328 1 97.12 41 LYS B N 1
ATOM 1515 C CA . LYS B 1 41 ? -5.059 -11.625 9.836 1 97.12 41 LYS B CA 1
ATOM 1516 C C . LYS B 1 41 ? -5.488 -10.625 8.773 1 97.12 41 LYS B C 1
ATOM 1518 O O . LYS B 1 41 ? -6.488 -10.828 8.086 1 97.12 41 LYS B O 1
ATOM 1523 N N . ASP B 1 42 ? -4.762 -9.547 8.664 1 98 42 ASP B N 1
ATOM 1524 C CA . ASP B 1 42 ? -5.09 -8.531 7.672 1 98 42 ASP B CA 1
ATOM 1525 C C . ASP B 1 42 ? -4.441 -8.844 6.324 1 98 42 ASP B C 1
ATOM 1527 O O . ASP B 1 42 ? -4.359 -7.977 5.449 1 98 42 ASP B O 1
ATOM 1531 N N . HIS B 1 43 ? -3.865 -10.055 6.23 1 98.81 43 HIS B N 1
ATOM 1532 C CA . HIS B 1 43 ? -3.254 -10.562 5.008 1 98.81 43 HIS B CA 1
ATOM 1533 C C . HIS B 1 43 ? -3.816 -11.938 4.641 1 98.81 43 HIS B C 1
ATOM 1535 O O . HIS B 1 43 ? -4.238 -12.695 5.516 1 98.81 43 HIS B O 1
ATOM 1541 N N . ALA B 1 44 ? -3.793 -12.188 3.379 1 98.88 44 ALA B N 1
ATOM 1542 C CA . ALA B 1 44 ? -4.051 -13.539 2.889 1 98.88 44 ALA B CA 1
ATOM 1543 C C . ALA B 1 44 ? -3.24 -13.828 1.628 1 98.88 44 ALA B C 1
ATOM 1545 O O . ALA B 1 44 ? -2.988 -12.93 0.825 1 98.88 44 ALA B O 1
ATOM 1546 N N . VAL B 1 45 ? -2.793 -15.016 1.519 1 98.88 45 VAL B N 1
ATOM 1547 C CA . VAL B 1 45 ? -2.084 -15.5 0.336 1 98.88 45 VAL B CA 1
ATOM 1548 C C . VAL B 1 45 ? -2.742 -16.781 -0.181 1 98.88 45 VAL B C 1
ATOM 1550 O O . VAL B 1 45 ? -2.953 -17.719 0.579 1 98.88 45 VAL B O 1
ATOM 1553 N N . PHE B 1 46 ? -3.066 -16.734 -1.446 1 98.88 46 PHE B N 1
ATOM 1554 C CA . PHE B 1 46 ? -3.67 -17.891 -2.102 1 98.88 46 PHE B CA 1
ATOM 1555 C C . PHE B 1 46 ? -2.723 -18.484 -3.137 1 98.88 46 PHE B C 1
ATOM 1557 O O . PHE B 1 46 ? -1.98 -17.75 -3.797 1 98.88 46 PHE B O 1
ATOM 1564 N N . VAL B 1 47 ? -2.783 -19.828 -3.248 1 98.69 47 VAL B N 1
ATOM 1565 C CA . VAL B 1 47 ? -1.938 -20.516 -4.219 1 98.69 47 VAL B CA 1
ATOM 1566 C C . VAL B 1 47 ? -2.779 -21.5 -5.031 1 98.69 47 VAL B C 1
ATOM 1568 O O . VAL B 1 47 ? -3.805 -22 -4.555 1 98.69 47 VAL B O 1
ATOM 1571 N N . ILE B 1 48 ? -2.348 -21.656 -6.285 1 98.38 48 ILE B N 1
ATOM 1572 C CA . ILE B 1 48 ? -2.865 -22.734 -7.121 1 98.38 48 ILE B CA 1
ATOM 1573 C C . ILE B 1 48 ? -1.91 -23.922 -7.074 1 98.38 48 ILE B C 1
ATOM 1575 O O . ILE B 1 48 ? -0.772 -23.828 -7.543 1 98.38 48 ILE B O 1
ATOM 1579 N N . LYS B 1 49 ? -2.438 -25.016 -6.605 1 97.31 49 LYS B N 1
ATOM 1580 C CA . LYS B 1 49 ? -1.62 -26.219 -6.465 1 97.31 49 LYS B CA 1
ATOM 1581 C C . LYS B 1 49 ? -1.818 -27.156 -7.656 1 97.31 49 LYS B C 1
ATOM 1583 O O . LYS B 1 49 ? -2.947 -27.531 -7.973 1 97.31 49 LYS B O 1
ATOM 1588 N N . LEU B 1 50 ? -0.664 -27.453 -8.312 1 95.75 50 LEU B N 1
ATOM 1589 C CA . LEU B 1 50 ? -0.663 -28.5 -9.328 1 95.75 50 LEU B CA 1
ATOM 1590 C C . LEU B 1 50 ? -0.41 -29.859 -8.695 1 95.75 50 LEU B C 1
ATOM 1592 O O . LEU B 1 50 ? -0.931 -30.875 -9.164 1 95.75 50 LEU B O 1
ATOM 1596 N N . SER B 1 51 ? 0.437 -29.844 -7.688 1 92.88 51 SER B N 1
ATOM 1597 C CA . SER B 1 51 ? 0.756 -30.953 -6.801 1 92.88 51 SER B CA 1
ATOM 1598 C C . SER B 1 51 ? 1.138 -30.469 -5.41 1 92.88 51 SER B C 1
ATOM 1600 O O . SER B 1 51 ? 1.023 -29.281 -5.113 1 92.88 51 SER B O 1
ATOM 1602 N N . ASP B 1 52 ? 1.526 -31.359 -4.594 1 86.44 52 ASP B N 1
ATOM 1603 C CA . ASP B 1 52 ? 1.884 -30.969 -3.232 1 86.44 52 ASP B CA 1
ATOM 1604 C C . ASP B 1 52 ? 3.111 -30.062 -3.223 1 86.44 52 ASP B C 1
ATOM 1606 O O . ASP B 1 52 ? 3.318 -29.297 -2.275 1 86.44 52 ASP B O 1
ATOM 1610 N N . HIS B 1 53 ? 3.881 -30.156 -4.277 1 89.31 53 HIS B N 1
ATOM 1611 C CA . HIS B 1 53 ? 5.145 -29.422 -4.238 1 89.31 53 HIS B CA 1
ATOM 1612 C C . HIS B 1 53 ? 5.262 -28.469 -5.426 1 89.31 53 HIS B C 1
ATOM 1614 O O . HIS B 1 53 ? 6.348 -27.969 -5.707 1 89.31 53 HIS B O 1
ATOM 1620 N N . GLU B 1 54 ? 4.203 -28.344 -6.141 1 96.19 54 GLU B N 1
ATOM 1621 C CA . GLU B 1 54 ? 4.273 -27.5 -7.332 1 96.19 54 GLU B CA 1
ATOM 1622 C C . GLU B 1 54 ? 3.105 -26.531 -7.387 1 96.19 54 GLU B C 1
ATOM 1624 O O . GLU B 1 54 ? 1.949 -26.922 -7.219 1 96.19 54 GLU B O 1
ATOM 1629 N N . LEU B 1 55 ? 3.479 -25.312 -7.559 1 98.06 55 LEU B N 1
ATOM 1630 C CA . LEU B 1 55 ? 2.475 -24.266 -7.664 1 98.06 55 LEU B CA 1
ATOM 1631 C C . LEU B 1 55 ? 2.391 -23.734 -9.094 1 98.06 55 LEU B C 1
ATOM 1633 O O . LEU B 1 55 ? 3.412 -23.578 -9.766 1 98.06 55 LEU B O 1
ATOM 1637 N N . ALA B 1 56 ? 1.199 -23.391 -9.516 1 98.06 56 ALA B N 1
ATOM 1638 C CA . ALA B 1 56 ? 0.989 -22.75 -10.812 1 98.06 56 ALA B CA 1
ATOM 1639 C C . ALA B 1 56 ? 0.875 -21.234 -10.672 1 98.06 56 ALA B C 1
ATOM 1641 O O . ALA B 1 56 ? 0.963 -20.5 -11.656 1 98.06 56 ALA B O 1
ATOM 1642 N N . GLY B 1 57 ? 0.642 -20.719 -9.484 1 98.12 57 GLY B N 1
ATOM 1643 C CA . GLY B 1 57 ? 0.5 -19.281 -9.258 1 98.12 57 GLY B CA 1
ATOM 1644 C C . GLY B 1 57 ? 0.209 -18.938 -7.812 1 98.12 57 GLY B C 1
ATOM 1645 O O . GLY B 1 57 ? -0.03 -19.828 -6.992 1 98.12 57 GLY B O 1
ATOM 1646 N N . TRP B 1 58 ? 0.319 -17.656 -7.496 1 98.56 58 TRP B N 1
ATOM 1647 C CA . TRP B 1 58 ? -0.043 -17.156 -6.172 1 98.56 58 TRP B CA 1
ATOM 1648 C C . TRP B 1 58 ? -0.558 -15.727 -6.254 1 98.56 58 TRP B C 1
ATOM 1650 O O . TRP B 1 58 ? -0.308 -15.023 -7.238 1 98.56 58 TRP B O 1
ATOM 1660 N N . ALA B 1 59 ? -1.338 -15.32 -5.301 1 98.81 59 ALA B N 1
ATOM 1661 C CA . ALA B 1 59 ? -1.805 -13.953 -5.113 1 98.81 59 ALA B CA 1
ATOM 1662 C C . ALA B 1 59 ? -1.777 -13.562 -3.637 1 98.81 59 ALA B C 1
ATOM 1664 O O . ALA B 1 59 ? -2.068 -14.391 -2.766 1 98.81 59 ALA B O 1
ATOM 1665 N N . HIS B 1 60 ? -1.4 -12.375 -3.418 1 98.94 60 HIS B N 1
ATOM 1666 C CA . HIS B 1 60 ? -1.37 -11.781 -2.084 1 98.94 60 HIS B CA 1
ATOM 1667 C C . HIS B 1 60 ? -2.34 -10.609 -1.977 1 98.94 60 HIS B C 1
ATOM 1669 O O . HIS B 1 60 ? -2.332 -9.719 -2.824 1 98.94 60 HIS B O 1
ATOM 1675 N N . VAL B 1 61 ? -3.24 -10.609 -0.975 1 98.94 61 VAL B N 1
ATOM 1676 C CA . VAL B 1 61 ? -4.172 -9.516 -0.717 1 98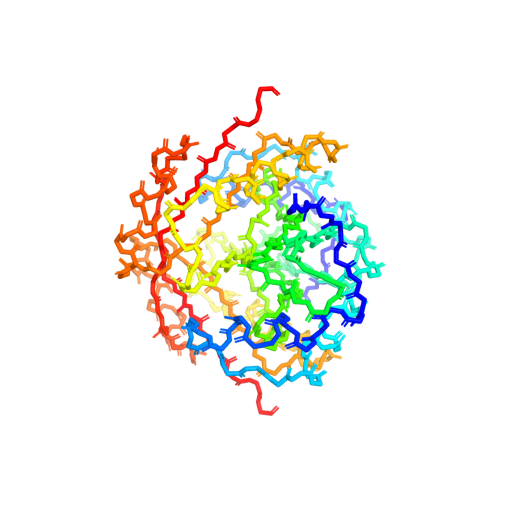.94 61 VAL B CA 1
ATOM 1677 C C . VAL B 1 61 ? -4.07 -9.078 0.743 1 98.94 61 VAL B C 1
ATOM 1679 O O . VAL B 1 61 ? -3.811 -9.906 1.625 1 98.94 61 VAL B O 1
ATOM 1682 N N . HIS B 1 62 ? -4.195 -7.812 0.999 1 98.88 62 HIS B N 1
ATOM 1683 C CA . HIS B 1 62 ? -4.117 -7.301 2.363 1 98.88 62 HIS B CA 1
ATOM 1684 C C . HIS B 1 62 ? -4.934 -6.023 2.52 1 98.88 62 HIS B C 1
ATOM 1686 O O . HIS B 1 62 ? -5.309 -5.395 1.525 1 98.88 62 HIS B O 1
ATOM 1692 N N . GLY B 1 63 ? -5.309 -5.699 3.719 1 98.69 63 GLY B N 1
ATOM 1693 C CA . GLY B 1 63 ? -6.016 -4.465 4.016 1 98.69 63 GLY B CA 1
ATOM 1694 C C . GLY B 1 63 ? -5.117 -3.242 3.988 1 98.69 63 GLY B C 1
ATOM 1695 O O . GLY B 1 63 ? -3.963 -3.303 4.422 1 98.69 63 GLY B O 1
ATOM 1696 N N . ARG B 1 64 ? -5.633 -2.164 3.48 1 98.62 64 ARG B N 1
ATOM 1697 C CA . ARG B 1 64 ? -4.98 -0.86 3.492 1 98.62 64 ARG B CA 1
ATOM 1698 C C . ARG B 1 64 ? -5.75 0.129 4.363 1 98.62 64 ARG B C 1
ATOM 1700 O O . ARG B 1 64 ? -6.941 0.355 4.148 1 98.62 64 ARG B O 1
ATOM 1707 N N . HIS B 1 65 ? -5.055 0.661 5.301 1 98.31 65 HIS B N 1
ATOM 1708 C CA . HIS B 1 65 ? -5.633 1.635 6.219 1 98.31 65 HIS B CA 1
ATOM 1709 C C . HIS B 1 65 ? -4.895 2.965 6.152 1 98.31 65 HIS B C 1
ATOM 1711 O O . HIS B 1 65 ? -3.736 3.061 6.57 1 98.31 65 HIS B O 1
ATOM 1717 N N . LEU B 1 66 ? -5.559 3.914 5.605 1 97.88 66 LEU B N 1
ATOM 1718 C CA . LEU B 1 66 ? -5.051 5.277 5.465 1 97.88 66 LEU B CA 1
ATOM 1719 C C . LEU B 1 66 ? -5.961 6.27 6.18 1 97.88 66 LEU B C 1
ATOM 1721 O O . LEU B 1 66 ? -7.082 5.93 6.562 1 97.88 66 LEU B O 1
ATOM 1725 N N . ILE B 1 67 ? -5.469 7.406 6.383 1 97.62 67 ILE B N 1
ATOM 1726 C CA . ILE B 1 67 ? -6.199 8.398 7.156 1 97.62 67 ILE B CA 1
ATOM 1727 C C . ILE B 1 67 ? -7.344 8.969 6.32 1 97.62 67 ILE B C 1
ATOM 1729 O O . ILE B 1 67 ? -8.461 9.117 6.812 1 97.62 67 ILE B O 1
ATOM 1733 N N . ASP B 1 68 ? -7.137 9.188 5.043 1 95.19 68 ASP B N 1
ATOM 1734 C CA . ASP B 1 68 ? -8.008 10.109 4.316 1 95.19 68 ASP B CA 1
ATOM 1735 C C . ASP B 1 68 ? -8.898 9.359 3.328 1 95.19 68 ASP B C 1
ATOM 1737 O O . ASP B 1 68 ? -9.578 9.969 2.502 1 95.19 68 ASP B O 1
ATOM 1741 N N . VAL B 1 69 ? -8.828 8.055 3.361 1 95.25 69 VAL B N 1
ATOM 1742 C CA . VAL B 1 69 ? -9.695 7.254 2.5 1 95.25 69 VAL B CA 1
ATOM 1743 C C . VAL B 1 69 ? -10.227 6.055 3.279 1 95.25 69 VAL B C 1
ATOM 1745 O O . VAL B 1 69 ? -9.57 5.562 4.199 1 95.25 69 VAL B O 1
ATOM 1748 N N . ASN B 1 70 ? -11.406 5.621 2.912 1 95.5 70 ASN B N 1
ATOM 1749 C CA . ASN B 1 70 ? -11.953 4.41 3.514 1 95.5 70 ASN B CA 1
ATOM 1750 C C . ASN B 1 70 ? -11.055 3.203 3.27 1 95.5 70 ASN B C 1
ATOM 1752 O O . ASN B 1 70 ? -10.477 3.062 2.188 1 95.5 70 ASN B O 1
ATOM 1756 N N . PRO B 1 71 ? -10.969 2.318 4.285 1 97.75 71 PRO B N 1
ATOM 1757 C CA . PRO B 1 71 ? -10.148 1.118 4.109 1 97.75 71 PRO B CA 1
ATOM 1758 C C . PRO B 1 71 ? -10.547 0.301 2.885 1 97.75 71 PRO B C 1
ATOM 1760 O O . PRO B 1 71 ? -11.734 0.213 2.562 1 97.75 71 PRO B O 1
ATOM 1763 N N . PHE B 1 72 ? -9.578 -0.259 2.248 1 98.62 72 PHE B N 1
ATOM 1764 C CA . PHE B 1 72 ? -9.805 -1.125 1.096 1 98.62 72 PHE B CA 1
ATOM 1765 C C . PHE B 1 72 ? -8.812 -2.279 1.086 1 98.62 72 PHE B C 1
ATOM 1767 O O . PHE B 1 72 ? -7.82 -2.26 1.823 1 98.62 72 PHE B O 1
ATOM 1774 N N . ALA B 1 73 ? -9.156 -3.326 0.357 1 98.94 73 ALA B N 1
ATOM 1775 C CA . ALA B 1 73 ? -8.219 -4.426 0.124 1 98.94 73 ALA B CA 1
ATOM 1776 C C . ALA B 1 73 ? -7.316 -4.133 -1.069 1 98.94 73 ALA B C 1
ATOM 1778 O O . ALA B 1 73 ? -7.762 -3.568 -2.07 1 98.94 73 ALA B O 1
ATOM 1779 N N . GLU B 1 74 ? -6.09 -4.516 -0.938 1 98.94 74 GLU B N 1
ATOM 1780 C CA . GLU B 1 74 ? -5.152 -4.344 -2.043 1 98.94 74 GLU B CA 1
ATOM 1781 C C . GLU B 1 74 ? -4.484 -5.664 -2.412 1 98.94 74 GLU B C 1
ATOM 1783 O O . GLU B 1 74 ? -4 -6.387 -1.539 1 98.94 74 GLU B O 1
ATOM 1788 N N . ILE B 1 75 ? -4.57 -5.988 -3.689 1 98.88 75 ILE B N 1
ATOM 1789 C CA . ILE B 1 75 ? -3.76 -7.09 -4.199 1 98.88 75 ILE B CA 1
ATOM 1790 C C . ILE B 1 75 ? -2.311 -6.633 -4.359 1 98.88 75 ILE B C 1
ATOM 1792 O O . ILE B 1 75 ? -2.008 -5.809 -5.227 1 98.88 75 ILE B O 1
ATOM 1796 N N . GLY B 1 76 ? -1.446 -7.199 -3.551 1 98.12 76 GLY B N 1
ATOM 1797 C CA . GLY B 1 76 ? -0.054 -6.781 -3.49 1 98.12 76 GLY B CA 1
ATOM 1798 C C . GLY B 1 76 ? 0.835 -7.531 -4.465 1 98.12 76 GLY B C 1
ATOM 1799 O O . GLY B 1 76 ? 1.984 -7.145 -4.688 1 98.12 76 GLY B O 1
ATOM 1800 N N . GLY B 1 77 ? 0.304 -8.602 -4.984 1 97.25 77 GLY B N 1
ATOM 1801 C CA . GLY B 1 77 ? 1.018 -9.438 -5.938 1 97.25 77 GLY B CA 1
ATOM 1802 C C . GLY B 1 77 ? 0.146 -10.508 -6.566 1 97.25 77 GLY B C 1
ATOM 1803 O O . GLY B 1 77 ? -0.766 -11.031 -5.922 1 97.25 77 GLY B O 1
ATOM 1804 N N . LEU B 1 78 ? 0.451 -10.805 -7.758 1 97.81 78 LEU B N 1
ATOM 1805 C CA . LEU B 1 78 ? -0.189 -11.852 -8.547 1 97.81 78 LEU B CA 1
ATOM 1806 C C . LEU B 1 78 ? 0.784 -12.438 -9.562 1 97.81 78 LEU B C 1
ATOM 1808 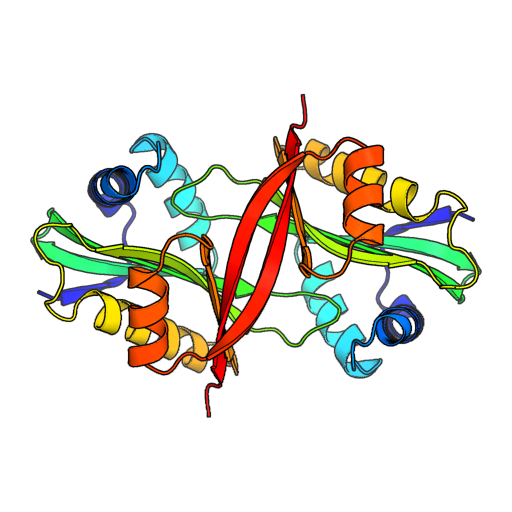O O . LEU B 1 78 ? 1.3 -11.719 -10.422 1 97.81 78 LEU B O 1
ATOM 1812 N N . VAL B 1 79 ? 0.994 -13.711 -9.461 1 97.31 79 VAL B N 1
ATOM 1813 C CA . VAL B 1 79 ? 1.903 -14.367 -10.391 1 97.31 79 VAL B CA 1
ATOM 1814 C C . VAL B 1 79 ? 1.301 -15.695 -10.852 1 97.31 79 VAL B C 1
ATOM 1816 O O . VAL B 1 79 ? 0.786 -16.469 -10.031 1 97.31 79 VAL B O 1
ATOM 1819 N N . VAL B 1 80 ? 1.293 -15.875 -12.109 1 97.31 80 VAL B N 1
ATOM 1820 C CA . VAL B 1 80 ? 0.968 -17.172 -12.711 1 97.31 80 VAL B CA 1
ATOM 1821 C C . VAL B 1 80 ? 2.16 -17.672 -13.516 1 97.31 80 VAL B C 1
ATOM 1823 O O . VAL B 1 80 ? 2.791 -16.922 -14.258 1 97.31 80 VAL B O 1
ATOM 1826 N N . ASP B 1 81 ? 2.479 -18.906 -13.344 1 96.81 81 ASP B N 1
ATOM 1827 C CA . ASP B 1 81 ? 3.549 -19.547 -14.102 1 96.81 81 ASP B CA 1
ATOM 1828 C C . ASP B 1 81 ? 3.379 -19.312 -15.602 1 96.81 81 ASP B C 1
ATOM 1830 O O . ASP B 1 81 ? 2.275 -19.453 -16.141 1 96.81 81 ASP B O 1
ATOM 1834 N N . VAL B 1 82 ? 4.457 -19.047 -16.234 1 94.81 82 VAL B N 1
ATOM 1835 C CA . VAL B 1 82 ? 4.438 -18.719 -17.656 1 94.81 82 VAL B CA 1
ATOM 1836 C C . VAL B 1 82 ? 3.861 -19.891 -18.438 1 94.81 82 VAL B C 1
ATOM 1838 O O . VAL B 1 82 ? 3.178 -19.688 -19.453 1 94.81 82 VAL B O 1
ATOM 1841 N N . ASN B 1 83 ? 4.02 -21.062 -17.938 1 94.5 83 ASN B N 1
ATOM 1842 C CA . ASN B 1 83 ? 3.57 -22.266 -18.641 1 94.5 83 ASN B CA 1
ATOM 1843 C C . ASN B 1 83 ? 2.072 -22.5 -18.453 1 94.5 83 ASN B C 1
ATOM 1845 O O . ASN B 1 83 ? 1.479 -23.328 -19.125 1 94.5 83 ASN B O 1
ATOM 1849 N N . TYR B 1 84 ? 1.482 -21.719 -17.609 1 94.31 84 TYR B N 1
ATOM 1850 C CA . TYR B 1 84 ? 0.081 -21.969 -17.297 1 94.31 84 TYR B CA 1
ATOM 1851 C C . TYR B 1 84 ? -0.753 -20.703 -17.484 1 94.31 84 TYR B C 1
ATOM 1853 O O . TYR B 1 84 ? -1.828 -20.562 -16.891 1 94.31 84 TYR B O 1
ATOM 1861 N N . ARG B 1 85 ? -0.271 -19.844 -18.234 1 92.5 85 ARG B N 1
ATOM 1862 C CA . ARG B 1 85 ? -0.994 -18.594 -18.469 1 92.5 85 ARG B CA 1
ATOM 1863 C C . ARG B 1 85 ? -2.076 -18.781 -19.531 1 92.5 85 ARG B C 1
ATOM 1865 O O . ARG B 1 85 ? -2.084 -19.781 -20.25 1 92.5 85 ARG B O 1
ATOM 1872 N N . ARG B 1 86 ? -3.02 -17.938 -19.453 1 93.12 86 ARG B N 1
ATOM 1873 C CA . ARG B 1 86 ? -4.141 -17.938 -20.391 1 93.12 86 ARG B CA 1
ATOM 1874 C C . ARG B 1 86 ? -5.031 -19.156 -20.188 1 93.12 86 ARG B C 1
ATOM 1876 O O . ARG B 1 86 ? -5.566 -19.703 -21.156 1 93.12 86 ARG B O 1
ATOM 1883 N N . LYS B 1 87 ? -5.023 -19.625 -18.938 1 94.5 87 LYS B N 1
ATOM 1884 C CA . LYS B 1 87 ? -5.883 -20.75 -18.578 1 94.5 87 LYS B CA 1
ATOM 1885 C C . LYS B 1 87 ? -6.926 -20.328 -17.531 1 94.5 87 LYS B C 1
ATOM 1887 O O . LYS B 1 87 ? -7.664 -21.172 -17.016 1 94.5 87 LYS B O 1
ATOM 1892 N N . GLY B 1 88 ? -6.906 -19.062 -17.141 1 96.5 88 GLY B N 1
ATOM 1893 C CA . GLY B 1 88 ? -7.891 -18.547 -16.203 1 96.5 88 GLY B CA 1
ATOM 1894 C C . GLY B 1 88 ? -7.398 -18.531 -14.766 1 96.5 88 GLY B C 1
ATOM 1895 O O . GLY B 1 88 ? -8.125 -18.125 -13.859 1 96.5 88 GLY B O 1
ATOM 1896 N N . TYR B 1 89 ? -6.207 -18.953 -14.547 1 97.31 89 TYR B N 1
ATOM 1897 C CA . TYR B 1 89 ? -5.672 -19.078 -13.195 1 97.31 89 TYR B CA 1
ATOM 1898 C C . TYR B 1 89 ? -5.535 -17.703 -12.531 1 97.31 89 TYR B C 1
ATOM 1900 O O . TYR B 1 89 ? -5.816 -17.562 -11.344 1 97.31 89 TYR B O 1
ATOM 1908 N N . GLY B 1 90 ? -5.121 -16.734 -13.312 1 98.06 90 GLY B N 1
ATOM 1909 C CA . GLY B 1 90 ? -5.027 -15.398 -12.766 1 98.06 90 GLY B CA 1
ATOM 1910 C C . GLY B 1 90 ? -6.352 -14.867 -12.25 1 98.06 90 GLY B C 1
ATOM 1911 O O . GLY B 1 90 ? -6.43 -14.352 -11.133 1 98.06 90 GLY B O 1
ATOM 1912 N N . GLU B 1 91 ? -7.32 -15.094 -13.039 1 98.5 91 GLU B N 1
ATOM 1913 C CA . GLU B 1 91 ? -8.656 -14.641 -12.648 1 98.5 91 GLU B CA 1
ATOM 1914 C C . GLU B 1 91 ? -9.156 -15.391 -11.414 1 98.5 91 GLU B C 1
ATOM 1916 O O . GLU B 1 91 ? -9.75 -14.781 -10.523 1 98.5 91 GLU B O 1
ATOM 1921 N N . GLN B 1 92 ? -8.953 -16.641 -11.367 1 98.5 92 GLN B N 1
ATOM 1922 C CA . GLN B 1 92 ? -9.367 -17.438 -10.211 1 98.5 92 GLN B CA 1
ATOM 1923 C C . GLN B 1 92 ? -8.703 -16.938 -8.93 1 98.5 92 GLN B C 1
ATOM 1925 O O . GLN B 1 92 ? -9.352 -16.844 -7.891 1 98.5 92 GLN B O 1
ATOM 1930 N N . LEU B 1 93 ? -7.438 -16.625 -9.016 1 98.75 93 LEU B N 1
ATOM 1931 C CA . LEU B 1 93 ? -6.715 -16.094 -7.863 1 98.75 93 LEU B CA 1
ATOM 1932 C C . LEU B 1 93 ? -7.289 -14.75 -7.43 1 98.75 93 LEU B C 1
ATOM 1934 O O . LEU B 1 93 ? -7.492 -14.516 -6.234 1 98.75 93 LEU B O 1
ATOM 1938 N N . VAL B 1 94 ? -7.578 -13.883 -8.398 1 98.81 94 VAL B N 1
ATOM 1939 C CA . VAL B 1 94 ? -8.141 -12.57 -8.102 1 98.81 94 VAL B CA 1
ATOM 1940 C C . VAL B 1 94 ? -9.508 -12.734 -7.445 1 98.81 94 VAL B C 1
ATOM 1942 O O . VAL B 1 94 ? -9.828 -12.031 -6.48 1 98.81 94 VAL B O 1
ATOM 1945 N N . ARG B 1 95 ? -10.312 -13.703 -7.914 1 98.81 95 ARG B N 1
ATOM 1946 C CA . ARG B 1 95 ? -11.625 -13.953 -7.332 1 98.81 95 ARG B CA 1
ATOM 1947 C C . ARG B 1 95 ? -11.508 -14.398 -5.879 1 98.81 95 ARG B C 1
ATOM 1949 O O . ARG B 1 95 ? -12.336 -14.039 -5.043 1 98.81 95 ARG B O 1
ATOM 1956 N N . MET B 1 96 ? -10.5 -15.156 -5.582 1 98.81 96 MET B N 1
ATOM 1957 C CA . MET B 1 96 ? -10.266 -15.547 -4.195 1 98.81 96 MET B CA 1
ATOM 1958 C C . MET B 1 96 ? -9.922 -14.328 -3.34 1 98.81 96 MET B C 1
ATOM 1960 O O . MET B 1 96 ? -10.375 -14.227 -2.197 1 98.81 96 MET B O 1
ATOM 1964 N N . CYS B 1 97 ? -9.109 -13.43 -3.896 1 98.94 97 CYS B N 1
ATOM 1965 C CA . CYS B 1 97 ? -8.789 -12.188 -3.193 1 98.94 97 CYS B CA 1
ATOM 1966 C C . CYS B 1 97 ? -10.039 -11.359 -2.947 1 98.94 97 CYS B C 1
ATOM 1968 O O . CYS B 1 97 ? -10.203 -10.781 -1.869 1 98.94 97 CYS B O 1
ATOM 1970 N N . GLU B 1 98 ? -10.922 -11.289 -3.922 1 98.94 98 GLU B N 1
ATOM 1971 C CA . GLU B 1 98 ? -12.172 -10.555 -3.787 1 98.94 98 GLU B CA 1
ATOM 1972 C C . GLU B 1 98 ? -13.062 -11.172 -2.709 1 98.94 98 GLU B C 1
ATOM 1974 O O . GLU B 1 98 ? -13.68 -10.453 -1.918 1 98.94 98 GLU B O 1
ATOM 1979 N N . LYS B 1 99 ? -13.172 -12.469 -2.756 1 98.88 99 LYS B N 1
ATOM 1980 C CA . LYS B 1 99 ? -13.953 -13.164 -1.733 1 98.88 99 LYS B CA 1
ATOM 1981 C C . LYS B 1 99 ? -13.43 -12.852 -0.336 1 98.88 99 LYS B C 1
ATOM 1983 O O . LYS B 1 99 ? -14.203 -12.555 0.574 1 98.88 99 LYS B O 1
ATOM 1988 N N . TRP B 1 100 ? -12.141 -12.938 -0.155 1 98.88 100 TRP B N 1
ATOM 1989 C CA . TRP B 1 100 ? -11.5 -12.586 1.11 1 98.88 100 TRP B CA 1
ATOM 1990 C C . TRP B 1 100 ? -11.852 -11.164 1.52 1 98.88 100 TRP B C 1
ATOM 1992 O O . TRP B 1 100 ? -12.156 -10.898 2.684 1 98.88 100 TRP B O 1
ATOM 2002 N N . ALA B 1 101 ? -11.727 -10.234 0.559 1 98.88 101 ALA B N 1
ATOM 2003 C CA . ALA B 1 101 ? -12.023 -8.828 0.828 1 98.88 101 ALA B CA 1
ATOM 2004 C C . ALA B 1 101 ? -13.453 -8.656 1.337 1 98.88 101 ALA B C 1
ATOM 2006 O O . ALA B 1 101 ? -13.68 -7.961 2.328 1 98.88 101 ALA B O 1
ATOM 2007 N N . ARG B 1 102 ? -14.406 -9.344 0.703 1 98.69 102 ARG B N 1
ATOM 2008 C CA . ARG B 1 102 ? -15.797 -9.297 1.131 1 98.69 102 ARG B CA 1
ATOM 2009 C C . ARG B 1 102 ? -15.961 -9.844 2.543 1 98.69 102 ARG B C 1
ATOM 2011 O O . ARG B 1 102 ? -16.656 -9.25 3.373 1 98.69 102 ARG B O 1
ATOM 2018 N N . GLU B 1 103 ? -15.352 -10.922 2.768 1 98.56 103 GLU B N 1
ATOM 2019 C CA . GLU B 1 103 ? -15.453 -11.578 4.066 1 98.56 103 GLU B CA 1
ATOM 2020 C C . GLU B 1 103 ? -14.852 -10.719 5.172 1 98.56 103 GLU B C 1
ATOM 2022 O O . GLU B 1 103 ? -15.234 -10.852 6.34 1 98.56 103 GLU B O 1
ATOM 2027 N N . ASN B 1 104 ? -13.891 -9.867 4.781 1 98.25 104 ASN B N 1
ATOM 2028 C CA . ASN B 1 104 ? -13.266 -8.977 5.754 1 98.25 104 ASN B CA 1
ATOM 2029 C C . ASN B 1 104 ? -13.867 -7.574 5.707 1 98.25 104 ASN B C 1
ATOM 2031 O O . ASN B 1 104 ? -13.266 -6.617 6.199 1 98.25 104 ASN B O 1
ATOM 2035 N N . HIS B 1 105 ? -15 -7.383 4.98 1 97.56 105 HIS B N 1
ATOM 2036 C CA . HIS B 1 105 ? -15.883 -6.219 5.02 1 97.56 105 HIS B CA 1
ATOM 2037 C C . HIS B 1 105 ? -15.258 -5.031 4.297 1 97.56 105 HIS B C 1
ATOM 2039 O O . HIS B 1 105 ? -15.539 -3.879 4.629 1 97.56 105 HIS B O 1
ATOM 2045 N N . TYR B 1 106 ? -14.344 -5.34 3.469 1 98.44 106 TYR B N 1
ATOM 2046 C CA . TYR B 1 106 ? -13.906 -4.293 2.555 1 98.44 106 TYR B CA 1
ATOM 2047 C C . TYR B 1 106 ? -14.938 -4.062 1.453 1 98.44 106 TYR B C 1
ATOM 2049 O O . TYR B 1 106 ? -15.594 -5.004 1.003 1 98.44 106 TYR B O 1
ATOM 2057 N N . LYS B 1 107 ? -14.977 -2.807 0.991 1 98.31 107 LYS B N 1
ATOM 2058 C CA . LYS B 1 107 ? -15.961 -2.461 -0.029 1 98.31 107 LYS B CA 1
ATOM 2059 C C . LYS B 1 107 ? -15.297 -2.23 -1.382 1 98.31 107 LYS B C 1
ATOM 2061 O O . LYS B 1 107 ? -15.969 -1.942 -2.373 1 98.31 107 LYS B O 1
ATOM 2066 N N . GLU B 1 108 ? -14.008 -2.391 -1.414 1 98.81 108 GLU B N 1
ATOM 2067 C CA . GLU B 1 108 ? -13.227 -2.127 -2.619 1 98.81 108 GLU B CA 1
ATOM 2068 C C . GLU B 1 108 ? -11.938 -2.943 -2.631 1 98.81 108 GLU B C 1
ATOM 2070 O O . GLU B 1 108 ? -11.32 -3.15 -1.585 1 98.81 108 GLU B O 1
ATOM 2075 N N . VAL B 1 109 ? -11.617 -3.451 -3.787 1 98.94 109 VAL B N 1
ATOM 2076 C CA . VAL B 1 109 ? -10.305 -4.047 -4.027 1 98.94 109 VAL B CA 1
ATOM 2077 C C . VAL B 1 109 ? -9.523 -3.189 -5.027 1 98.94 109 VAL B C 1
ATOM 2079 O O . VAL B 1 109 ? -10.055 -2.799 -6.066 1 98.94 109 VAL B O 1
ATOM 2082 N N . ARG B 1 110 ? -8.336 -2.855 -4.668 1 98.94 110 ARG B N 1
ATOM 2083 C CA . ARG B 1 110 ? -7.445 -2.135 -5.574 1 98.94 110 ARG B CA 1
ATOM 2084 C C . ARG B 1 110 ? -6.188 -2.947 -5.867 1 98.94 110 ARG B C 1
ATOM 2086 O O . ARG B 1 110 ? -5.934 -3.963 -5.219 1 98.94 110 ARG B O 1
ATOM 2093 N N . LEU B 1 111 ? -5.527 -2.557 -6.836 1 98.81 111 LEU B N 1
ATOM 2094 C CA . LEU B 1 111 ? -4.176 -3.02 -7.129 1 98.81 111 LEU B CA 1
ATOM 2095 C C . LEU B 1 111 ? -3.404 -1.973 -7.926 1 98.81 111 LEU B C 1
ATOM 2097 O O . LEU B 1 111 ? -3.996 -1.03 -8.461 1 98.81 111 LEU B O 1
ATOM 2101 N N . ARG B 1 112 ? -2.143 -2.158 -7.906 1 98.44 112 ARG B N 1
ATOM 2102 C CA . ARG B 1 112 ? -1.232 -1.308 -8.664 1 98.44 112 ARG B CA 1
ATOM 2103 C C . ARG B 1 112 ? -0.415 -2.127 -9.656 1 98.44 112 ARG B C 1
ATOM 2105 O O . ARG B 1 112 ? 0.024 -3.234 -9.344 1 98.44 112 ARG B O 1
ATOM 2112 N N . SER B 1 113 ? -0.287 -1.619 -10.812 1 98 113 SER B N 1
ATOM 2113 C CA . SER B 1 113 ? 0.451 -2.277 -11.883 1 98 113 SER B CA 1
ATOM 2114 C C . SER B 1 113 ? 1.408 -1.309 -12.57 1 98 113 SER B C 1
ATOM 2116 O O . SER B 1 113 ? 1.053 -0.158 -12.828 1 98 113 SER B O 1
ATOM 2118 N N . GLY B 1 114 ? 2.625 -1.81 -12.828 1 97.06 114 GLY B N 1
ATOM 2119 C CA . GLY B 1 114 ? 3.584 -0.975 -13.531 1 97.06 114 GLY B CA 1
ATOM 2120 C C . GLY B 1 114 ? 3.047 -0.423 -14.836 1 97.06 114 GLY B C 1
ATOM 2121 O O . GLY B 1 114 ? 2.328 -1.115 -15.562 1 97.06 114 GLY B O 1
ATOM 2122 N N . GLY B 1 115 ? 3.33 0.808 -15.117 1 96.44 115 GLY B N 1
ATOM 2123 C CA . GLY B 1 115 ? 2.766 1.509 -16.266 1 96.44 115 GLY B CA 1
ATOM 2124 C C . GLY B 1 115 ? 3.053 0.821 -17.578 1 96.44 115 GLY B C 1
ATOM 2125 O O . GLY B 1 115 ? 2.311 0.994 -18.547 1 96.44 115 GLY B O 1
ATOM 2126 N N . HIS B 1 116 ? 4.043 0.031 -17.656 1 95.75 116 HIS B N 1
ATOM 2127 C CA . HIS B 1 116 ? 4.457 -0.594 -18.906 1 95.75 116 HIS B CA 1
ATOM 2128 C C . HIS B 1 116 ? 3.791 -1.952 -19.094 1 95.75 116 HIS B C 1
ATOM 2130 O O . HIS B 1 116 ? 3.939 -2.584 -20.141 1 95.75 116 HIS B O 1
ATOM 2136 N N . ARG B 1 117 ? 3.078 -2.432 -18.109 1 96.38 117 ARG B N 1
ATOM 2137 C CA . ARG B 1 117 ? 2.521 -3.781 -18.125 1 96.38 117 ARG B CA 1
ATOM 2138 C C . ARG B 1 117 ? 1.151 -3.799 -18.797 1 96.38 117 ARG B C 1
ATOM 2140 O O . ARG B 1 117 ? 0.153 -4.156 -18.172 1 96.38 117 ARG B O 1
ATOM 2147 N N . LYS B 1 118 ? 1.142 -3.609 -20.109 1 97.25 118 LYS B N 1
ATOM 2148 C CA . LYS B 1 118 ? -0.088 -3.418 -20.875 1 97.25 118 LYS B CA 1
ATOM 2149 C C . LYS B 1 118 ? -0.951 -4.676 -20.844 1 97.25 118 LYS B C 1
ATOM 2151 O O . LYS B 1 118 ? -2.178 -4.59 -20.766 1 97.25 118 LYS B O 1
ATOM 2156 N N . GLU B 1 119 ? -0.324 -5.797 -20.938 1 95.88 119 GLU B N 1
ATOM 2157 C CA . GLU B 1 119 ? -1.074 -7.047 -20.891 1 95.88 119 GLU B CA 1
ATOM 2158 C C . GLU B 1 119 ? -1.794 -7.223 -19.562 1 95.88 119 GLU B C 1
ATOM 2160 O O . GLU B 1 119 ? -2.939 -7.676 -19.516 1 95.88 119 GLU B O 1
ATOM 2165 N N . ALA B 1 120 ? -1.08 -6.875 -18.469 1 96.88 120 ALA B N 1
ATOM 2166 C CA . ALA B 1 120 ? -1.709 -6.93 -17.141 1 96.88 120 ALA B CA 1
ATOM 2167 C C . ALA B 1 120 ? -2.898 -5.977 -17.062 1 96.88 120 ALA B C 1
ATOM 2169 O O . ALA B 1 120 ? -3.947 -6.328 -16.516 1 96.88 120 ALA B O 1
ATOM 2170 N N . HIS B 1 121 ? -2.725 -4.758 -17.625 1 98.56 121 HIS B N 1
ATOM 2171 C CA . HIS B 1 121 ? -3.791 -3.764 -17.609 1 98.56 121 HIS B CA 1
ATOM 2172 C C . HIS B 1 121 ? -5.039 -4.293 -18.312 1 98.56 121 HIS B C 1
ATOM 2174 O O . HIS B 1 121 ? -6.148 -4.176 -17.781 1 98.56 121 HIS B O 1
ATOM 2180 N N . GLU B 1 122 ? -4.84 -4.902 -19.453 1 97.94 122 GLU B N 1
ATOM 2181 C CA . GLU B 1 122 ? -5.949 -5.477 -20.219 1 97.94 122 GLU B CA 1
ATOM 2182 C C . GLU B 1 122 ? -6.617 -6.609 -19.438 1 97.94 122 GLU B C 1
ATOM 2184 O O . GLU B 1 122 ? -7.844 -6.746 -19.469 1 97.94 122 GLU B O 1
ATOM 2189 N N . PHE B 1 123 ? -5.801 -7.395 -18.828 1 98.25 123 PHE B N 1
ATOM 2190 C CA . PHE B 1 123 ? -6.309 -8.484 -18 1 98.25 123 PHE B CA 1
ATOM 2191 C C . PHE B 1 123 ? -7.246 -7.961 -16.922 1 98.25 123 PHE B C 1
ATOM 2193 O O . PHE B 1 123 ? -8.375 -8.445 -16.781 1 98.25 123 PHE B O 1
ATOM 2200 N N . TYR B 1 124 ? -6.832 -6.953 -16.156 1 98.75 124 TYR B N 1
ATOM 2201 C CA . TYR B 1 124 ? -7.629 -6.43 -15.047 1 98.75 124 TYR B CA 1
ATOM 2202 C C . TYR B 1 124 ? -8.906 -5.781 -15.562 1 98.75 124 TYR B C 1
ATOM 2204 O O . TYR B 1 124 ? -9.977 -5.945 -14.969 1 98.75 124 TYR B O 1
ATOM 2212 N N . LYS B 1 125 ? -8.758 -5.055 -16.656 1 98.69 125 LYS B N 1
ATOM 2213 C CA . LYS B 1 125 ? -9.945 -4.461 -17.266 1 98.69 125 LYS B CA 1
ATOM 2214 C C . LYS B 1 125 ? -10.953 -5.531 -17.672 1 98.69 125 LYS B C 1
ATOM 2216 O O . LYS B 1 125 ? -12.148 -5.395 -17.406 1 98.69 125 LYS B O 1
ATOM 2221 N N . ARG B 1 126 ? -10.461 -6.555 -18.203 1 98.38 126 ARG B N 1
ATOM 2222 C CA . ARG B 1 126 ? -11.305 -7.641 -18.703 1 98.38 126 ARG B CA 1
ATOM 2223 C C . ARG B 1 126 ? -12.078 -8.281 -17.562 1 98.38 126 ARG B C 1
ATOM 2225 O O . ARG B 1 126 ? -13.234 -8.68 -17.734 1 98.38 126 ARG B O 1
ATOM 2232 N N . ILE B 1 127 ? -11.5 -8.328 -16.422 1 98.19 127 ILE B N 1
ATOM 2233 C CA . ILE B 1 127 ? -12.156 -9.055 -15.344 1 98.19 127 ILE B CA 1
ATOM 2234 C C . ILE B 1 127 ? -12.914 -8.078 -14.445 1 98.19 127 ILE B C 1
ATOM 2236 O O . ILE B 1 127 ? -13.305 -8.43 -13.328 1 98.19 127 ILE B O 1
ATOM 2240 N N . GLY B 1 128 ? -12.992 -6.777 -14.773 1 98.56 128 GLY B N 1
ATOM 2241 C CA . GLY B 1 128 ? -13.992 -5.922 -14.156 1 98.56 128 GLY B CA 1
ATOM 2242 C C . GLY B 1 128 ? -13.383 -4.754 -13.398 1 98.56 128 GLY B C 1
ATOM 2243 O O . GLY B 1 128 ? -14.109 -3.965 -12.789 1 98.56 128 GLY B O 1
ATOM 2244 N N . TYR B 1 129 ? -12.086 -4.578 -13.539 1 98.88 129 TYR B N 1
ATOM 2245 C CA . TYR B 1 129 ? -11.453 -3.465 -12.836 1 98.88 129 TYR B CA 1
ATOM 2246 C C . TYR B 1 129 ? -11.391 -2.23 -13.727 1 98.88 129 TYR B C 1
ATOM 2248 O O . TYR B 1 129 ? -11.18 -2.342 -14.938 1 98.88 129 TYR B O 1
ATOM 2256 N N . ASP B 1 130 ? -11.469 -1.073 -13.039 1 98.75 130 ASP B N 1
ATOM 2257 C CA . ASP B 1 130 ? -11.32 0.202 -13.734 1 98.75 130 ASP B CA 1
ATOM 2258 C C . ASP B 1 130 ? -9.984 0.862 -13.391 1 98.75 130 ASP B C 1
ATOM 2260 O O . ASP B 1 130 ? -9.594 0.904 -12.219 1 98.75 130 ASP B O 1
ATOM 2264 N N . ASN B 1 131 ? -9.289 1.283 -14.359 1 98.62 131 ASN B N 1
ATOM 2265 C CA . ASN B 1 131 ? -8.156 2.162 -14.094 1 98.62 131 ASN B CA 1
ATOM 2266 C C . ASN B 1 131 ? -8.617 3.525 -13.586 1 98.62 131 ASN B C 1
ATOM 2268 O O . ASN B 1 131 ? -9.281 4.27 -14.305 1 98.62 131 ASN B O 1
ATOM 2272 N N . ILE B 1 132 ? -8.227 3.863 -12.391 1 98.12 132 ILE B N 1
ATOM 2273 C CA . ILE B 1 132 ? -8.844 5.051 -11.812 1 98.12 132 ILE B CA 1
ATOM 2274 C C . ILE B 1 132 ? -7.805 6.172 -11.711 1 98.12 132 ILE B C 1
ATOM 2276 O O . ILE B 1 132 ? -8.156 7.34 -11.523 1 98.12 132 ILE B O 1
ATOM 2280 N N . LYS B 1 133 ? -6.613 5.891 -11.812 1 97.88 133 LYS B N 1
ATOM 2281 C CA . LYS B 1 133 ? -5.57 6.91 -11.75 1 97.88 133 LYS B CA 1
ATOM 2282 C C . LYS B 1 133 ? -4.191 6.297 -12 1 97.88 133 LYS B C 1
ATOM 2284 O O . LYS B 1 133 ? -4.074 5.09 -12.211 1 97.88 133 LYS B O 1
ATOM 2289 N N . TRP B 1 134 ? -3.158 7.117 -12.102 1 98.25 134 TRP B N 1
ATOM 2290 C CA . TRP B 1 134 ? -1.759 6.707 -12.125 1 98.25 134 TRP B CA 1
ATOM 2291 C C . TRP B 1 134 ? -0.936 7.52 -11.133 1 98.25 134 TRP B C 1
ATOM 2293 O O . TRP B 1 134 ? -1.331 8.617 -10.742 1 98.25 134 TRP B O 1
ATOM 2303 N N . GLN B 1 135 ? 0.124 6.918 -10.68 1 98.62 135 GLN B N 1
ATOM 2304 C CA . GLN B 1 135 ? 0.942 7.512 -9.633 1 98.62 135 GLN B CA 1
ATOM 2305 C C . GLN B 1 135 ? 2.43 7.336 -9.922 1 98.62 135 GLN B C 1
ATOM 2307 O O . GLN B 1 135 ? 2.822 6.406 -10.633 1 98.62 135 GLN B O 1
ATOM 2312 N N . GLU B 1 136 ? 3.191 8.242 -9.453 1 98.69 136 GLU B N 1
ATOM 2313 C CA . GLU B 1 136 ? 4.645 8.109 -9.398 1 98.69 136 GLU B CA 1
ATOM 2314 C C . GLU B 1 136 ? 5.102 7.562 -8.055 1 98.69 136 GLU B C 1
ATOM 2316 O O . GLU B 1 136 ? 4.543 7.922 -7.012 1 98.69 136 GLU B O 1
ATOM 2321 N N . VAL B 1 137 ? 6.074 6.695 -8.094 1 98.81 137 VAL B N 1
ATOM 2322 C CA . VAL B 1 137 ? 6.613 6.125 -6.867 1 98.81 137 VAL B CA 1
ATOM 2323 C C . VAL B 1 137 ? 7.977 6.738 -6.566 1 98.81 137 VAL B C 1
ATOM 2325 O O . VAL B 1 137 ? 8.883 6.711 -7.406 1 98.81 137 VAL B O 1
ATOM 2328 N N . PHE B 1 138 ? 8.102 7.289 -5.395 1 98.88 138 PHE B N 1
ATOM 2329 C CA . PHE B 1 138 ? 9.352 7.875 -4.914 1 98.88 138 PHE B CA 1
ATOM 2330 C C . PHE B 1 138 ? 9.945 7.035 -3.793 1 98.88 138 PHE B C 1
ATOM 2332 O O . PHE B 1 138 ? 9.219 6.48 -2.971 1 98.88 138 PHE B O 1
ATOM 2339 N N . SER B 1 139 ? 11.266 6.965 -3.773 1 98.88 139 SER B N 1
ATOM 2340 C CA . SER B 1 139 ? 11.953 6.109 -2.811 1 98.88 139 SER B CA 1
ATOM 2341 C C . SER B 1 139 ? 13.188 6.805 -2.24 1 98.88 139 SER B C 1
ATOM 2343 O O . SER B 1 139 ? 13.875 7.539 -2.949 1 98.88 139 SER B O 1
ATOM 2345 N N . LEU B 1 140 ? 13.414 6.605 -1.025 1 98.88 140 LEU B N 1
ATOM 2346 C CA . LEU B 1 140 ? 14.641 6.984 -0.324 1 98.88 140 LEU B CA 1
ATOM 2347 C C . LEU B 1 140 ? 15.234 5.789 0.409 1 98.88 140 LEU B C 1
ATOM 2349 O O . LEU B 1 140 ? 14.57 5.172 1.246 1 98.88 140 LEU B O 1
ATOM 2353 N N . LYS B 1 141 ? 16.531 5.395 0.091 1 98.38 141 LYS B N 1
ATOM 2354 C CA . LYS B 1 141 ? 17.25 4.367 0.842 1 98.38 141 LYS B CA 1
ATOM 2355 C C . LYS B 1 141 ? 17.75 4.91 2.174 1 98.38 141 LYS B C 1
ATOM 2357 O O . LYS B 1 141 ? 18.344 5.988 2.225 1 98.38 141 LYS B O 1
ATOM 2362 N N . LEU B 1 142 ? 17.359 4.121 3.174 1 97.56 142 LEU B N 1
ATOM 2363 C CA . LEU B 1 142 ? 17.781 4.531 4.508 1 97.56 142 LEU B CA 1
ATOM 2364 C C . LEU B 1 142 ? 19.125 3.898 4.863 1 97.56 142 LEU B C 1
ATOM 2366 O O . LEU B 1 142 ? 19.406 2.768 4.465 1 97.56 142 LEU B O 1
ATOM 2370 N N . GLN B 1 143 ? 20.391 4.426 4.965 1 78.44 143 GLN B N 1
ATOM 2371 C CA . GLN B 1 143 ? 21.719 3.947 5.281 1 78.44 143 GLN B CA 1
ATOM 2372 C C . GLN B 1 143 ? 21.688 2.924 6.41 1 78.44 143 GLN B C 1
ATOM 2374 O O . GLN B 1 143 ? 20.797 2.961 7.266 1 78.44 143 GLN B O 1
#

Radius of gyration: 19.42 Å; Cα contacts (8 Å, |Δi|>4): 578; chains: 2; bounding box: 43×60×42 Å

pLDDT: mean 96.79, std 3.83, range [78.44, 98.94]

Foldseek 3Di:
DDKDWDDLLQLQQQCVQCVVVVDDDHSVRSSVVCVVQVVDLQKTKMFDDPDPHHTQKMWIKGWDDDDPDDIAIETEDITGHPVCPPVCVRVVRVVVNVVSRVVVPHPDYYYDDDPVPVVVVVVCVVSPDDDDDDDDDDDDDDD/DDKDWDDLLQLQQQCVQCVVVPDDDHSVRSSVVCVVQVVDLQKTKMFDDPDPHHTQKMWIKGWDDDDPDDIAIETEDITGHPVCPPVCVRVVRVVVNVVSRVVVPHPDYYYDDDPVPVVVVVVCVVSPDDDDDDDDDDDDDDD